Protein AF-A0A2V8LMF4-F1 (afdb_monomer_lite)

Radius of gyration: 23.15 Å; chains: 1; bounding box: 68×52×98 Å

pLDDT: mean 83.69, std 19.57, range [28.98, 98.62]

Sequence (338 aa):
MSGLPIQSLTKTALGVTVVRQNLTLFREQIFQDSPFDDSSAFQDDVHDQILLSPLEREVVDSPEFQRLFRLGQLGFVDLVYHTANHTRGAHCIGTCGVSKRLIDGLNRNNAKFASLRRERRGDKTEILEISKVERVLISLGALLHDLSHGPFSHDIEKKTHRYVSASKWIKVESHYGPFEKHDNYHTNPALYVFLMDTRVSVLARILRCYSRDFYQLLADEAHRYSHLSPFFALTQKWKTADQEILPSLLFHLLVFEKTEEAARHEILVRTSFESESVVAWGLGPQDLRSELHQAWYQPFRHDIIGNTLSADLVDYLLRDLQRLGKSRNPDWKIRLLT

Foldseek 3Di:
DDDDDDDDDPPDPPPVVVVVVCVVVVCVPPDPDQQLDFDDWDAAPQLGTATDGNLVVLLCVWPLLVVQQVAQPQACVCVVQVLSRGTSSSLLSQLLRLLLVLLVVQQVVLVVVVVVCCVPPVDPDDRDHQASLLNSLLSVLSNCLCSLAFHSAPVLQQDWDWDDDPPDTDTHRDPRAQDNHSLPQLRRQRLQCQLPPPVPHPNVVSQQVCLLSSLVSLVVCLVVDVLSVQLNVLCVVFPCNSRPVRSLSNSVLSNCQDPVSLVDLWDWGDNDSVDSDTDTDHRGDPVCSVSNSVSPDDNVSSCSDPNVVHSSVVSCVRVSCVSSVHPDDDPPPPPPPD

Secondary structure (DSSP, 8-state):
-----------SSHHHHHHHHHHHHHHHHH-SS-TTS--EEEEETTTEEEEE-HHHHHHHHSHHHHGGGGSBTTGGGGGTSTT---BHHHHHHHHHHHHHHHHHHHHHHHHHHHHHHHHHH---PPP----HHHHHHHHHHHHHTTTT--TTHHHHTT--EEEEETTEEEEE--TT-S-S-TT-TTT--HHHHHHH-TTT-HHHHHHHHHHHHHHHHHHHHHTT-TTTHHHHHHHTT-TTHHHHHHHHHHHHHHH--SHHHHTSS-EEEE--SS---EEEE-SSSTTTHHHHHHHH--HHHHHTTTSTT-HHHHHHHHHHHHHTT-------------

Structure (mmCIF, N/CA/C/O backbone):
data_AF-A0A2V8LMF4-F1
#
_entry.id   AF-A0A2V8LMF4-F1
#
loop_
_atom_site.group_PDB
_atom_site.id
_atom_site.type_symbol
_atom_site.label_atom_id
_atom_site.label_alt_id
_atom_site.label_comp_id
_atom_site.label_asym_id
_atom_site.label_entity_id
_atom_site.label_seq_id
_atom_site.pdbx_PDB_ins_code
_atom_site.Cartn_x
_atom_site.Cartn_y
_atom_site.Cartn_z
_atom_site.occupancy
_atom_site.B_iso_or_equiv
_atom_site.auth_seq_id
_atom_site.auth_comp_id
_atom_site.auth_asym_id
_atom_site.auth_atom_id
_atom_site.pdbx_PDB_model_num
ATOM 1 N N . MET A 1 1 ? -19.187 -0.615 -62.214 1.00 39.41 1 MET A N 1
ATOM 2 C CA . MET A 1 1 ? -18.176 -0.322 -61.178 1.00 39.41 1 MET A CA 1
ATOM 3 C C . MET A 1 1 ? -18.101 1.183 -61.017 1.00 39.41 1 MET A C 1
ATOM 5 O O . MET A 1 1 ? -17.453 1.849 -61.808 1.00 39.41 1 MET A O 1
ATOM 9 N N . SER A 1 2 ? -18.854 1.718 -60.065 1.00 28.98 2 SER A N 1
ATOM 10 C CA . SER A 1 2 ? -18.935 3.148 -59.764 1.00 28.98 2 SER A CA 1
ATOM 11 C C . SER A 1 2 ? -18.806 3.289 -58.253 1.00 28.98 2 SER A C 1
ATOM 13 O O . SER A 1 2 ? -19.591 2.696 -57.513 1.00 28.98 2 SER A O 1
ATOM 15 N N . GLY A 1 3 ? -17.748 3.975 -57.821 1.00 32.97 3 GLY A N 1
ATOM 16 C CA . GLY A 1 3 ? -17.369 4.119 -56.420 1.00 32.97 3 GLY A CA 1
ATOM 17 C C . GLY A 1 3 ? -18.354 4.961 -55.612 1.00 32.97 3 GLY A C 1
ATOM 18 O O . GLY A 1 3 ? -18.967 5.892 -56.130 1.00 32.97 3 GLY A O 1
ATOM 19 N N . LEU A 1 4 ? -18.458 4.631 -54.325 1.00 29.89 4 LEU A N 1
ATOM 20 C CA . LEU A 1 4 ? -19.081 5.463 -53.299 1.00 29.89 4 LEU A CA 1
ATOM 21 C C . LEU A 1 4 ? -17.982 6.048 -52.391 1.00 29.89 4 LEU A C 1
ATOM 23 O O . LEU A 1 4 ? -17.001 5.353 -52.113 1.00 29.89 4 LEU A O 1
ATOM 27 N N . PRO A 1 5 ? -18.113 7.309 -51.941 1.00 32.94 5 PRO A N 1
ATOM 28 C CA . PRO A 1 5 ? -17.075 8.013 -51.196 1.00 32.94 5 PRO A CA 1
ATOM 29 C C . PRO A 1 5 ? -17.101 7.667 -49.700 1.00 32.94 5 PRO A C 1
ATOM 31 O O . PRO A 1 5 ? -18.160 7.542 -49.087 1.00 32.94 5 PRO A O 1
ATOM 34 N N . ILE A 1 6 ? -15.913 7.568 -49.100 1.00 32.00 6 ILE A N 1
ATOM 35 C CA . ILE A 1 6 ? -15.718 7.421 -47.653 1.00 32.00 6 ILE A CA 1
ATOM 36 C C . ILE A 1 6 ? -15.993 8.781 -46.999 1.00 32.00 6 ILE A C 1
ATOM 38 O O . ILE A 1 6 ? -15.184 9.701 -47.109 1.00 32.00 6 ILE A O 1
ATOM 42 N N . GLN A 1 7 ? -17.133 8.918 -46.320 1.00 31.75 7 GLN A N 1
ATOM 43 C CA . GLN A 1 7 ? -17.377 10.034 -45.407 1.00 31.75 7 GLN A CA 1
ATOM 44 C C . GLN A 1 7 ? -16.720 9.753 -44.050 1.00 31.75 7 GLN A C 1
ATOM 46 O O . GLN A 1 7 ? -16.883 8.688 -43.455 1.00 31.75 7 GLN A O 1
ATOM 51 N N . SER A 1 8 ? -15.953 10.734 -43.577 1.00 36.22 8 SER A N 1
ATOM 52 C CA . SER A 1 8 ? -15.252 10.743 -42.298 1.00 36.22 8 SER A CA 1
ATOM 53 C C . SER A 1 8 ? -16.226 10.671 -41.118 1.00 36.22 8 SER A C 1
ATOM 55 O O . SER A 1 8 ? -17.003 11.599 -40.895 1.00 36.22 8 SER A O 1
ATOM 57 N N . LEU A 1 9 ? -16.136 9.612 -40.312 1.00 31.23 9 LEU A N 1
ATOM 58 C CA . LEU A 1 9 ? -16.765 9.552 -38.994 1.00 31.23 9 LEU A CA 1
ATOM 59 C C . LEU A 1 9 ? -15.717 9.874 -37.926 1.00 31.23 9 LEU A C 1
ATOM 61 O O . LEU A 1 9 ? -14.848 9.064 -37.606 1.00 31.23 9 LEU A O 1
ATOM 65 N N . THR A 1 10 ? -15.820 11.075 -37.367 1.00 31.84 10 THR A N 1
ATOM 66 C CA . THR A 1 10 ? -15.108 11.538 -36.173 1.00 31.84 10 THR A CA 1
ATOM 67 C C . THR A 1 10 ? -15.482 10.679 -34.959 1.00 31.84 10 THR A C 1
ATOM 69 O O . THR A 1 10 ? -16.442 10.957 -34.239 1.00 31.84 10 THR A O 1
ATOM 72 N N . LYS A 1 11 ? -14.717 9.608 -34.721 1.00 35.00 11 LYS A N 1
ATOM 73 C CA . LYS A 1 11 ? -14.745 8.801 -33.492 1.00 35.00 11 LYS A CA 1
ATOM 74 C C . LYS A 1 11 ? -13.898 9.473 -32.410 1.00 35.00 11 LYS A C 1
ATOM 76 O O . LYS A 1 11 ? -12.716 9.167 -32.283 1.00 35.00 11 LYS A O 1
ATOM 81 N N . THR A 1 12 ? -14.475 10.361 -31.603 1.00 36.66 12 THR A N 1
ATOM 82 C CA . THR A 1 12 ? -13.814 10.727 -30.326 1.00 36.66 12 THR A CA 1
ATOM 83 C C . THR A 1 12 ? -14.758 11.116 -29.186 1.00 36.66 12 THR A C 1
ATOM 85 O O . THR A 1 12 ? -14.354 11.031 -28.035 1.00 36.66 12 THR A O 1
ATOM 88 N N . ALA A 1 13 ? -16.033 11.435 -29.436 1.00 35.97 13 ALA A N 1
ATOM 89 C CA . ALA A 1 13 ? -16.942 11.870 -28.361 1.00 35.97 13 ALA A CA 1
ATOM 90 C C . ALA A 1 13 ? -17.900 10.779 -27.831 1.00 35.97 13 ALA A C 1
ATOM 92 O O . ALA A 1 13 ? -18.322 10.835 -26.681 1.00 35.97 13 ALA A O 1
ATOM 93 N N . LEU A 1 14 ? -18.229 9.760 -28.635 1.00 30.27 14 LEU A N 1
ATOM 94 C CA . LEU A 1 14 ? -19.233 8.743 -28.270 1.00 30.27 14 LEU A CA 1
ATOM 95 C C . LEU A 1 14 ? -18.680 7.582 -27.423 1.00 30.27 14 LEU A C 1
ATOM 97 O O . LEU A 1 14 ? -19.434 6.959 -26.684 1.00 30.27 14 LEU A O 1
ATOM 101 N N . GLY A 1 15 ? -17.373 7.307 -27.478 1.00 30.67 15 GLY A N 1
ATOM 102 C CA . GLY A 1 15 ? -16.765 6.193 -26.733 1.00 30.67 15 GLY A CA 1
ATOM 103 C C . GLY A 1 15 ? -16.589 6.459 -25.234 1.00 30.67 15 GLY A C 1
ATOM 104 O O . GLY A 1 15 ? -16.694 5.539 -24.433 1.00 30.67 15 GLY A O 1
ATOM 105 N N . VAL A 1 16 ? -16.371 7.714 -24.835 1.00 39.59 16 VAL A N 1
ATOM 106 C CA . VAL A 1 16 ? -16.092 8.070 -23.429 1.00 39.59 16 VAL A CA 1
ATOM 107 C C . VAL A 1 16 ? -17.382 8.159 -22.603 1.00 39.59 16 VAL A C 1
ATOM 109 O O . VAL A 1 16 ? -17.401 7.791 -21.429 1.00 39.59 16 VAL A O 1
ATOM 112 N N . THR A 1 17 ? -18.486 8.582 -23.221 1.00 32.66 17 THR A N 1
ATOM 113 C CA . THR A 1 17 ? -19.785 8.734 -22.546 1.00 32.66 17 THR A CA 1
ATOM 114 C C . THR A 1 17 ? -20.463 7.385 -22.288 1.00 32.66 17 THR A C 1
ATOM 116 O O . THR A 1 17 ? -21.014 7.181 -21.208 1.00 32.66 17 THR A O 1
ATOM 119 N N . VAL A 1 18 ? -20.353 6.434 -23.227 1.00 35.59 18 VAL A N 1
ATOM 120 C CA . VAL A 1 18 ? -20.934 5.085 -23.088 1.00 35.59 18 VAL A CA 1
ATOM 121 C C . VAL A 1 18 ? -20.200 4.261 -22.024 1.00 35.59 18 VAL A C 1
ATOM 123 O O . VAL A 1 18 ? -20.842 3.551 -21.257 1.00 35.59 18 VAL A O 1
ATOM 126 N N . VAL A 1 19 ? -18.875 4.408 -21.896 1.00 44.19 19 VAL A N 1
ATOM 127 C CA . VAL A 1 19 ? -18.105 3.743 -20.826 1.00 44.19 19 VAL A CA 1
ATOM 128 C C . VAL A 1 19 ? -18.485 4.292 -19.446 1.00 44.19 19 VAL A C 1
ATOM 130 O O . VAL A 1 19 ? -18.652 3.513 -18.513 1.00 44.19 19 VAL A O 1
ATOM 133 N N . ARG A 1 20 ? -18.700 5.610 -19.310 1.00 40.75 20 ARG A N 1
ATOM 134 C CA . ARG A 1 20 ? -19.147 6.214 -18.041 1.00 40.75 20 ARG A CA 1
ATOM 135 C C . ARG A 1 20 ? -20.539 5.749 -17.616 1.00 40.75 20 ARG A C 1
ATOM 137 O O . ARG A 1 20 ? -20.696 5.360 -16.467 1.00 40.75 20 ARG A O 1
ATOM 144 N N . GLN A 1 21 ? -21.525 5.773 -18.517 1.00 36.50 21 GLN A N 1
ATOM 145 C CA . GLN A 1 21 ? -22.889 5.334 -18.185 1.00 36.50 21 GLN A CA 1
ATOM 146 C C . GLN A 1 21 ? -22.950 3.837 -17.871 1.00 36.50 21 GLN A C 1
ATOM 148 O O . GLN A 1 21 ? -23.635 3.445 -16.929 1.00 36.50 21 GLN A O 1
ATOM 153 N N . ASN A 1 22 ? -22.184 3.016 -18.595 1.00 38.72 22 ASN A N 1
ATOM 154 C CA . ASN A 1 22 ? -22.122 1.587 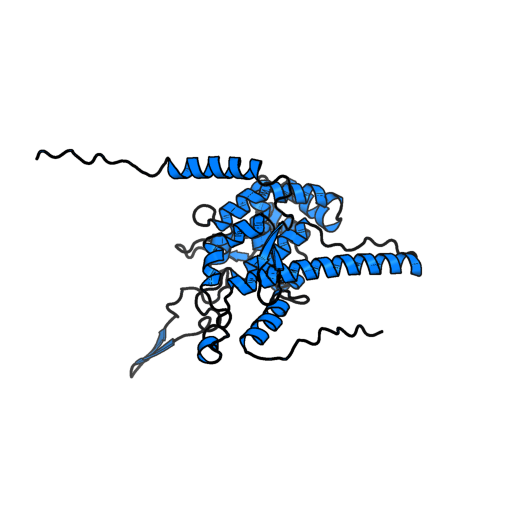-18.314 1.00 38.72 22 ASN A CA 1
ATOM 155 C C . ASN A 1 22 ? -21.415 1.290 -16.989 1.00 38.72 22 ASN A C 1
ATOM 157 O O . ASN A 1 22 ? -21.922 0.459 -16.260 1.00 38.72 22 ASN A O 1
ATOM 161 N N . LEU A 1 23 ? -20.329 1.978 -16.615 1.00 45.94 23 LEU A N 1
ATOM 162 C CA . LEU A 1 23 ? -19.666 1.761 -15.316 1.00 45.94 23 LEU A CA 1
ATOM 163 C C . LEU A 1 23 ? -20.564 2.112 -14.121 1.00 45.94 23 LEU A C 1
ATOM 165 O O . LEU A 1 23 ? -20.555 1.399 -13.122 1.00 45.94 23 LEU A O 1
ATOM 169 N N . THR A 1 24 ? -21.360 3.181 -14.215 1.00 44.53 24 THR A N 1
ATOM 170 C CA . THR A 1 24 ? -22.298 3.551 -13.143 1.00 44.53 24 THR A CA 1
ATOM 171 C C . THR A 1 24 ? -23.438 2.535 -13.013 1.00 44.53 24 THR A C 1
ATOM 173 O O . THR A 1 24 ? -23.738 2.107 -11.904 1.00 44.53 24 THR A O 1
ATOM 176 N N . LEU A 1 25 ? -24.014 2.081 -14.133 1.00 40.31 25 LEU A N 1
ATOM 177 C CA . LEU A 1 25 ? -25.090 1.079 -14.140 1.00 40.31 25 LEU A CA 1
ATOM 178 C C . LEU A 1 25 ? -24.601 -0.337 -13.775 1.00 40.31 25 LEU A C 1
ATOM 180 O O . LEU A 1 25 ? -25.324 -1.080 -13.120 1.00 40.31 25 LEU A O 1
ATOM 184 N N . PHE A 1 26 ? -23.364 -0.704 -14.133 1.00 46.91 26 PHE A N 1
ATOM 185 C CA . PHE A 1 26 ? -22.754 -1.982 -13.737 1.00 46.91 26 PHE A CA 1
ATOM 186 C C . PHE A 1 26 ? -22.485 -2.035 -12.224 1.00 46.91 26 PHE A C 1
ATOM 188 O O . PHE A 1 26 ? -22.611 -3.091 -11.608 1.00 46.91 26 PHE A O 1
ATOM 195 N N . ARG A 1 27 ? -22.159 -0.888 -11.609 1.00 48.22 27 ARG A N 1
ATOM 196 C CA . ARG A 1 27 ? -21.892 -0.767 -10.167 1.00 48.22 27 ARG A CA 1
ATOM 197 C C . ARG A 1 27 ? -23.154 -0.935 -9.319 1.00 48.22 27 ARG A C 1
ATOM 199 O O . ARG A 1 27 ? -23.091 -1.599 -8.291 1.00 48.22 27 ARG A O 1
ATOM 206 N N . GLU A 1 28 ? -24.294 -0.404 -9.766 1.00 46.97 28 GLU A N 1
ATOM 207 C CA . GLU A 1 28 ? -25.578 -0.540 -9.054 1.00 46.97 28 GLU A CA 1
ATOM 208 C C . GLU A 1 28 ? -26.145 -1.972 -9.081 1.00 46.97 28 GLU A C 1
ATOM 210 O O . GLU A 1 28 ? -26.923 -2.335 -8.201 1.00 46.97 28 GLU A O 1
ATOM 215 N N . GLN A 1 29 ? -25.753 -2.804 -10.055 1.00 41.81 29 GLN A N 1
ATOM 216 C CA . GLN A 1 29 ? -26.270 -4.173 -10.201 1.00 41.81 29 GLN A CA 1
ATOM 217 C C . GLN A 1 29 ? -25.387 -5.279 -9.600 1.00 41.81 29 GLN A C 1
ATOM 219 O O . GLN A 1 29 ? -25.888 -6.389 -9.432 1.00 41.81 29 GLN A O 1
ATOM 224 N N . ILE A 1 30 ? -24.115 -5.015 -9.267 1.00 50.22 30 ILE A N 1
ATOM 225 C CA . ILE A 1 30 ? -23.172 -6.063 -8.815 1.00 50.22 30 ILE A CA 1
ATOM 226 C C . ILE A 1 30 ? -22.772 -5.941 -7.337 1.00 50.22 30 ILE A C 1
ATOM 228 O O . ILE A 1 30 ? -22.494 -6.962 -6.713 1.00 50.22 30 ILE A O 1
ATOM 232 N N . PHE A 1 31 ? -22.799 -4.749 -6.734 1.00 49.59 31 PHE A N 1
ATOM 233 C CA . PHE A 1 31 ? -22.330 -4.559 -5.356 1.00 49.59 31 PHE A CA 1
ATOM 234 C C . PHE A 1 31 ? -23.473 -4.163 -4.418 1.00 49.59 31 PHE A C 1
ATOM 236 O O . PHE A 1 31 ? -23.764 -2.986 -4.233 1.00 49.59 31 PHE A O 1
ATOM 243 N N . GLN A 1 32 ? -24.121 -5.163 -3.811 1.00 50.16 32 GLN A N 1
ATOM 244 C CA . GLN A 1 32 ? -24.924 -4.945 -2.597 1.00 50.16 32 GLN A CA 1
ATOM 245 C C . GLN A 1 32 ? -24.039 -4.800 -1.339 1.00 50.16 32 GLN A C 1
ATOM 247 O O . GLN A 1 32 ? -24.519 -4.316 -0.316 1.00 50.16 32 GLN A O 1
ATOM 252 N N . ASP A 1 33 ? -22.750 -5.147 -1.440 1.00 67.06 33 ASP A N 1
ATOM 253 C CA . ASP A 1 33 ? -21.756 -5.120 -0.362 1.00 67.06 33 ASP A CA 1
ATOM 254 C C . ASP A 1 33 ? -20.770 -3.941 -0.499 1.00 67.06 33 ASP A C 1
ATOM 256 O O . ASP A 1 33 ? -20.609 -3.359 -1.575 1.00 67.06 33 ASP A O 1
ATOM 260 N N . SER A 1 34 ? -20.101 -3.569 0.601 1.00 86.69 34 SER A N 1
ATOM 261 C CA . SER A 1 34 ? -19.121 -2.471 0.622 1.00 86.69 34 SER A CA 1
ATOM 262 C C . SER A 1 34 ? -18.018 -2.693 -0.426 1.00 86.69 34 SER A C 1
ATOM 264 O O . SER A 1 34 ? -17.466 -3.792 -0.496 1.00 86.69 34 SER A O 1
ATOM 266 N N . PRO A 1 35 ? -17.575 -1.657 -1.167 1.00 92.81 35 PRO A N 1
ATOM 267 C CA . PRO A 1 35 ? -16.486 -1.783 -2.148 1.00 92.81 35 PRO A CA 1
ATOM 268 C C . PRO A 1 35 ? -15.114 -2.118 -1.539 1.00 92.81 35 PRO A C 1
ATOM 270 O O . PRO A 1 35 ? -14.132 -2.300 -2.260 1.00 92.81 35 PRO A O 1
ATOM 273 N N . PHE A 1 36 ? -15.054 -2.165 -0.211 1.00 96.00 36 PHE A N 1
ATOM 274 C CA . PHE A 1 36 ? -13.876 -2.427 0.602 1.00 96.00 36 PHE A CA 1
ATOM 275 C C . PHE A 1 36 ? -13.899 -3.812 1.255 1.00 96.00 36 PHE A C 1
ATOM 277 O O . PHE A 1 36 ? -12.938 -4.168 1.932 1.00 96.00 36 PHE A O 1
ATOM 284 N N . ASP A 1 37 ? -14.989 -4.570 1.095 1.00 94.50 37 ASP A N 1
ATOM 285 C CA . ASP A 1 37 ? -15.107 -5.909 1.663 1.00 94.50 37 ASP A CA 1
ATOM 286 C C . ASP A 1 37 ? -14.541 -6.963 0.710 1.00 94.50 37 ASP A C 1
ATOM 288 O O . ASP A 1 37 ? -14.837 -7.006 -0.488 1.00 94.50 37 ASP A O 1
ATOM 292 N N . ASP A 1 38 ? -13.695 -7.815 1.280 1.00 93.94 38 ASP A N 1
ATOM 293 C CA . ASP A 1 38 ? -13.006 -8.903 0.601 1.00 93.94 38 ASP A CA 1
ATOM 294 C C . ASP A 1 38 ? -14.025 -9.896 0.014 1.00 93.94 38 ASP A C 1
ATOM 296 O O . ASP A 1 38 ? -14.748 -10.564 0.752 1.00 93.94 38 ASP A O 1
ATOM 300 N N . SER A 1 39 ? -14.091 -9.999 -1.317 1.00 91.19 39 SER A N 1
ATOM 301 C CA . SER A 1 39 ? -15.134 -10.780 -2.013 1.00 91.19 39 SER A CA 1
ATOM 302 C C . SER A 1 39 ? -14.633 -11.553 -3.234 1.00 91.19 39 SER A C 1
ATOM 304 O O . SER A 1 39 ? -15.167 -12.612 -3.561 1.00 91.19 39 SER A O 1
ATOM 306 N N . SER A 1 40 ? -13.588 -11.068 -3.907 1.00 89.81 40 SER A N 1
ATOM 307 C CA . SER A 1 40 ? -13.032 -11.694 -5.107 1.00 89.81 40 SER A CA 1
ATOM 308 C C . SER A 1 40 ? -11.855 -12.596 -4.761 1.00 89.81 40 SER A C 1
ATOM 310 O O . SER A 1 40 ? -10.817 -12.128 -4.303 1.00 89.81 40 SER A O 1
ATOM 312 N N . ALA A 1 41 ? -11.990 -13.894 -5.018 1.00 92.81 41 ALA A N 1
ATOM 313 C CA . ALA A 1 41 ? -10.912 -14.850 -4.813 1.00 92.81 41 ALA A CA 1
ATOM 314 C C . ALA A 1 41 ? -9.851 -14.784 -5.919 1.00 92.81 41 ALA A C 1
ATOM 316 O O . ALA A 1 41 ? -10.152 -14.992 -7.094 1.00 92.81 41 ALA A O 1
ATOM 317 N N . PHE A 1 42 ? -8.599 -14.591 -5.520 1.00 92.69 42 PHE A N 1
ATOM 318 C CA . PHE A 1 42 ? -7.418 -14.677 -6.365 1.00 92.69 42 PHE A CA 1
ATOM 319 C C . PHE A 1 42 ? -6.575 -15.881 -5.938 1.00 92.69 42 PHE A C 1
ATOM 321 O O . PHE A 1 42 ? -6.308 -16.062 -4.751 1.00 92.69 42 PHE A O 1
ATOM 328 N N . GLN A 1 43 ? -6.187 -16.727 -6.891 1.00 94.69 43 GLN A N 1
ATOM 329 C CA . GLN A 1 43 ? -5.336 -17.886 -6.616 1.00 94.69 43 GLN A CA 1
ATOM 330 C C . GLN A 1 43 ? -3.868 -17.459 -6.624 1.00 94.69 43 GLN A C 1
ATOM 332 O O . GLN A 1 43 ? -3.417 -16.804 -7.564 1.00 94.69 43 GLN A O 1
ATOM 337 N N . ASP A 1 44 ? -3.133 -17.853 -5.596 1.00 94.62 44 ASP A N 1
ATOM 338 C CA . ASP A 1 44 ? -1.721 -17.569 -5.392 1.00 94.62 44 ASP A CA 1
ATOM 339 C C . ASP A 1 44 ? -0.998 -18.862 -4.988 1.00 94.62 44 ASP A C 1
ATOM 341 O O . ASP A 1 44 ? -1.483 -19.649 -4.182 1.00 94.62 44 ASP A O 1
ATOM 345 N N . ASP A 1 45 ? 0.167 -19.110 -5.576 1.00 90.25 45 ASP A N 1
ATOM 346 C CA . ASP A 1 45 ? 0.915 -20.356 -5.389 1.00 90.25 45 ASP A CA 1
ATOM 347 C C . ASP A 1 45 ? 1.665 -20.451 -4.053 1.00 90.25 45 ASP A C 1
ATOM 349 O O . ASP A 1 45 ? 2.197 -21.515 -3.734 1.00 90.25 45 ASP A O 1
ATOM 353 N N . VAL A 1 46 ? 1.744 -19.347 -3.311 1.00 92.94 46 VAL A N 1
ATOM 354 C CA . VAL A 1 46 ? 2.432 -19.224 -2.020 1.00 92.94 46 VAL A CA 1
ATOM 355 C C . VAL A 1 46 ? 1.419 -19.131 -0.880 1.00 92.94 46 VAL A C 1
ATOM 357 O O . VAL A 1 46 ? 1.622 -19.698 0.192 1.00 92.94 46 VAL A O 1
ATOM 360 N N . HIS A 1 47 ? 0.324 -18.407 -1.112 1.00 93.00 47 HIS A N 1
ATOM 361 C CA . HIS A 1 47 ? -0.664 -18.033 -0.097 1.00 93.00 47 HIS A CA 1
ATOM 362 C C . HIS A 1 47 ? -2.050 -18.643 -0.321 1.00 93.00 47 HIS A C 1
ATOM 364 O O . HIS A 1 47 ? -3.011 -18.192 0.307 1.00 93.00 47 HIS A O 1
ATOM 370 N N . ASP A 1 48 ? -2.148 -19.636 -1.205 1.00 91.31 48 ASP A N 1
ATOM 371 C CA . ASP A 1 48 ? -3.369 -20.315 -1.642 1.00 91.31 48 ASP A CA 1
ATOM 372 C C . ASP A 1 48 ? -4.407 -19.358 -2.245 1.00 91.31 48 ASP A C 1
ATOM 374 O O . ASP A 1 48 ? -4.382 -19.037 -3.430 1.00 91.31 48 ASP A O 1
ATOM 378 N N . GLN A 1 49 ? -5.355 -18.897 -1.434 1.00 94.19 49 GLN A N 1
ATOM 379 C CA . GLN A 1 49 ? -6.421 -18.007 -1.862 1.00 94.19 49 GLN A CA 1
ATOM 380 C C . GLN A 1 49 ? -6.266 -16.661 -1.161 1.00 94.19 49 GLN A C 1
ATOM 382 O O . GLN A 1 49 ? -6.333 -16.560 0.065 1.00 94.19 49 GLN A O 1
ATOM 387 N N . ILE A 1 50 ? -6.103 -15.609 -1.957 1.00 96.00 50 ILE A N 1
ATOM 388 C CA . ILE A 1 50 ? -6.081 -14.222 -1.503 1.00 96.00 50 ILE A CA 1
ATOM 389 C C . ILE A 1 50 ? -7.413 -13.591 -1.885 1.00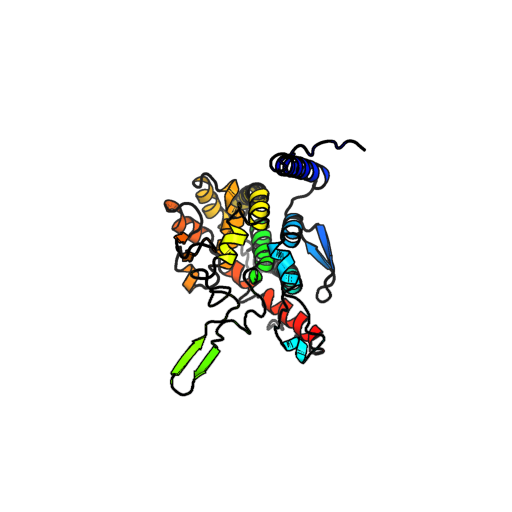 96.00 50 ILE A C 1
ATOM 391 O O . ILE A 1 50 ? -7.806 -13.611 -3.048 1.00 96.00 50 ILE A O 1
ATOM 395 N N . LEU A 1 51 ? -8.125 -13.035 -0.908 1.00 96.19 51 LEU A N 1
ATOM 396 C CA . LEU A 1 51 ? -9.356 -12.302 -1.175 1.00 96.19 51 LEU A CA 1
ATOM 397 C C . LEU A 1 51 ? -9.031 -10.829 -1.432 1.00 96.19 51 LEU A C 1
ATOM 399 O O . LEU A 1 51 ? -8.330 -10.187 -0.647 1.00 96.19 51 LEU A O 1
ATOM 403 N N . LEU A 1 52 ? -9.545 -10.313 -2.542 1.00 96.94 52 LEU A N 1
ATOM 404 C CA . LEU A 1 52 ? -9.478 -8.911 -2.925 1.00 96.94 52 LEU A CA 1
ATOM 405 C C . LEU A 1 52 ? -10.869 -8.285 -2.804 1.00 96.94 52 LEU A C 1
ATOM 407 O O . LEU A 1 52 ? -11.883 -8.894 -3.159 1.00 96.94 52 LEU A O 1
ATOM 411 N N . SER A 1 53 ? -10.911 -7.056 -2.314 1.00 97.31 53 SER A N 1
ATOM 412 C CA . SER A 1 53 ? -12.081 -6.190 -2.375 1.00 97.31 53 SER A CA 1
ATOM 413 C C . SER A 1 53 ? -12.353 -5.735 -3.817 1.00 97.31 53 SER A C 1
ATOM 415 O O . SER A 1 53 ? -11.454 -5.790 -4.666 1.00 97.31 53 SER A O 1
ATOM 417 N N . PRO A 1 54 ? -13.570 -5.254 -4.120 1.00 97.06 54 PRO A N 1
ATOM 418 C CA . PRO A 1 54 ? -13.896 -4.672 -5.422 1.00 97.06 54 PRO A CA 1
ATOM 419 C C . PRO A 1 54 ? -12.915 -3.581 -5.871 1.00 97.06 54 PRO A C 1
ATOM 421 O O . PRO A 1 54 ? -12.444 -3.611 -7.009 1.00 97.06 54 PRO A O 1
ATOM 424 N N . LEU A 1 55 ? -12.537 -2.671 -4.964 1.00 97.69 55 LEU A N 1
ATOM 425 C CA . LEU A 1 55 ? -11.546 -1.634 -5.254 1.00 97.69 55 LEU A CA 1
ATOM 426 C C . LEU A 1 55 ? -10.176 -2.234 -5.601 1.00 97.69 55 LEU A C 1
ATOM 428 O O . LEU A 1 55 ? -9.592 -1.877 -6.621 1.00 97.69 55 LEU A O 1
ATOM 432 N N . GLU A 1 56 ? -9.653 -3.155 -4.789 1.00 98.50 56 GLU A N 1
ATOM 433 C CA . GLU A 1 56 ? -8.353 -3.781 -5.069 1.00 98.50 56 GLU A CA 1
ATOM 434 C C . GLU A 1 56 ? -8.374 -4.568 -6.381 1.00 98.50 56 GLU A C 1
ATOM 436 O O . GLU A 1 56 ? -7.392 -4.557 -7.121 1.00 98.50 56 GLU A O 1
ATOM 441 N N . ARG A 1 57 ? -9.498 -5.214 -6.712 1.00 97.56 57 ARG A N 1
ATOM 442 C CA . ARG A 1 57 ? -9.658 -5.920 -7.985 1.00 97.56 57 ARG A CA 1
ATOM 443 C C . ARG A 1 57 ? -9.567 -4.961 -9.171 1.00 97.56 57 ARG A C 1
ATOM 445 O O . ARG A 1 57 ? -8.820 -5.248 -10.105 1.00 97.56 57 ARG A O 1
ATOM 452 N N . GLU A 1 58 ? -10.262 -3.825 -9.120 1.00 98.00 58 GLU A N 1
ATOM 453 C CA . GLU A 1 58 ? -10.163 -2.793 -10.160 1.00 98.00 58 GLU A CA 1
ATOM 454 C C . GLU A 1 58 ? -8.752 -2.201 -10.254 1.00 98.00 58 GLU A C 1
ATOM 456 O O . GLU A 1 58 ? -8.243 -1.986 -11.354 1.00 98.00 58 GLU A O 1
ATOM 461 N N . VAL A 1 59 ? -8.088 -1.989 -9.114 1.00 98.38 59 VAL A N 1
ATOM 462 C CA . VAL A 1 59 ? -6.684 -1.561 -9.069 1.00 98.38 59 VAL A CA 1
ATOM 463 C C . VAL A 1 59 ? -5.788 -2.573 -9.786 1.00 98.38 59 VAL A C 1
ATOM 465 O O . VAL A 1 59 ? -4.995 -2.170 -10.638 1.00 98.38 59 VAL A O 1
ATOM 468 N N . VAL A 1 60 ? -5.942 -3.873 -9.511 1.00 98.31 60 VAL A N 1
ATOM 469 C CA . VAL A 1 60 ? -5.188 -4.940 -10.191 1.00 98.31 60 VAL A CA 1
ATOM 470 C C . VAL A 1 60 ? -5.459 -4.951 -11.696 1.00 98.31 60 VAL A C 1
ATOM 472 O O . VAL A 1 60 ? -4.541 -5.200 -12.474 1.00 98.31 60 VAL A O 1
ATOM 475 N N . ASP A 1 61 ? -6.687 -4.668 -12.126 1.00 97.69 61 ASP A N 1
ATOM 476 C CA . ASP A 1 61 ? -7.074 -4.648 -13.544 1.00 97.69 61 ASP A CA 1
ATOM 477 C C . ASP A 1 61 ? -6.652 -3.365 -14.288 1.00 97.69 61 ASP A C 1
ATOM 479 O O . ASP A 1 61 ? -6.791 -3.279 -15.512 1.00 97.69 61 ASP A O 1
ATOM 483 N N . SER A 1 62 ? -6.081 -2.379 -13.590 1.00 98.25 62 SER A N 1
ATOM 484 C CA . SER A 1 62 ? -5.534 -1.173 -14.217 1.00 98.25 62 SER A CA 1
ATOM 485 C C . SER A 1 62 ? -4.291 -1.483 -15.075 1.00 98.25 62 SER A C 1
ATOM 487 O O . SER A 1 62 ? -3.478 -2.337 -14.711 1.00 98.25 62 SER A O 1
ATOM 489 N N . PRO A 1 63 ? -4.076 -0.789 -16.211 1.00 97.75 63 PRO A N 1
ATOM 490 C CA . PRO A 1 63 ? -2.875 -0.969 -17.027 1.00 97.75 63 PRO A CA 1
ATOM 491 C C . PRO A 1 63 ? -1.582 -0.665 -16.257 1.00 97.75 63 PRO A C 1
ATOM 493 O O . PRO A 1 63 ? -0.560 -1.309 -16.505 1.00 97.75 63 PRO A O 1
ATOM 496 N N . GLU A 1 64 ? -1.616 0.283 -15.315 1.00 97.06 64 GLU A N 1
ATOM 497 C CA . GLU A 1 64 ? -0.474 0.622 -14.469 1.00 97.06 64 GLU A CA 1
ATOM 498 C C . GLU A 1 64 ? -0.044 -0.576 -13.613 1.00 97.06 64 GLU A C 1
ATOM 500 O O . GLU A 1 64 ? 1.149 -0.882 -13.576 1.00 97.06 64 GLU A O 1
ATOM 505 N N . PHE A 1 65 ? -0.998 -1.288 -13.000 1.00 98.31 65 PHE A N 1
ATOM 506 C CA . PHE A 1 65 ? -0.724 -2.488 -12.208 1.00 98.31 65 PHE A CA 1
ATOM 507 C C . PHE A 1 65 ? -0.421 -3.710 -13.080 1.00 98.31 65 PHE A C 1
ATOM 509 O O . PHE A 1 65 ? 0.553 -4.418 -12.835 1.00 98.31 65 PHE A O 1
ATOM 516 N N . GLN A 1 66 ? -1.192 -3.941 -14.149 1.00 97.94 66 GLN A N 1
ATOM 517 C CA . GLN A 1 66 ? -0.995 -5.076 -15.062 1.00 97.94 66 GLN A CA 1
ATOM 518 C C . GLN A 1 66 ? 0.413 -5.109 -15.674 1.00 97.94 66 GLN A C 1
ATOM 520 O O . GLN A 1 66 ? 0.940 -6.178 -15.993 1.00 97.94 66 GLN A O 1
ATOM 525 N N . ARG A 1 67 ? 1.065 -3.945 -15.801 1.00 96.56 67 ARG A N 1
ATOM 526 C CA . ARG A 1 67 ? 2.479 -3.838 -16.182 1.00 96.56 67 ARG A CA 1
ATOM 527 C C . ARG A 1 67 ? 3.396 -4.659 -15.271 1.00 96.56 67 ARG A C 1
ATOM 529 O O . ARG A 1 67 ? 4.351 -5.249 -15.772 1.00 96.56 67 ARG A O 1
ATOM 536 N N . LEU A 1 68 ? 3.115 -4.726 -13.969 1.00 96.94 68 LEU A N 1
ATOM 537 C CA . LEU A 1 68 ? 3.949 -5.413 -12.979 1.00 96.94 68 LEU A CA 1
ATOM 538 C C . LEU A 1 68 ? 4.014 -6.930 -13.210 1.00 96.94 68 LEU A C 1
ATOM 540 O O . LEU A 1 68 ? 5.017 -7.547 -12.863 1.00 96.94 68 LEU A O 1
ATOM 544 N N . PHE A 1 69 ? 3.027 -7.535 -13.884 1.00 96.75 69 PHE A N 1
ATOM 545 C CA . PHE A 1 69 ? 3.089 -8.942 -14.319 1.00 96.75 69 PHE A CA 1
ATOM 546 C C . PHE A 1 69 ? 4.082 -9.197 -15.463 1.00 96.75 69 PHE A C 1
ATOM 548 O O . PHE A 1 69 ? 4.269 -10.332 -15.890 1.00 96.75 69 PHE A O 1
ATOM 555 N N . ARG A 1 70 ? 4.719 -8.148 -15.990 1.00 94.00 70 ARG A N 1
ATOM 556 C CA . ARG A 1 70 ? 5.777 -8.240 -17.007 1.00 94.00 70 ARG A CA 1
ATOM 557 C C . ARG A 1 70 ? 7.148 -7.866 -16.450 1.00 94.00 70 ARG A C 1
ATOM 559 O O . ARG A 1 70 ? 8.112 -7.820 -17.208 1.00 94.00 70 ARG A O 1
ATOM 566 N N . LEU A 1 71 ? 7.235 -7.577 -15.151 1.00 92.81 71 LEU A N 1
ATOM 567 C CA . LEU A 1 71 ? 8.471 -7.222 -14.466 1.00 92.81 71 LEU A CA 1
ATOM 568 C C . LEU A 1 71 ? 8.868 -8.374 -13.545 1.00 92.81 71 LEU A C 1
ATOM 570 O O . LEU A 1 71 ? 8.131 -8.701 -12.616 1.00 92.81 71 LEU A O 1
ATOM 574 N N . GLY A 1 72 ? 10.020 -8.993 -13.808 1.00 93.12 72 GLY A N 1
ATOM 575 C CA . GLY A 1 72 ? 10.576 -10.021 -12.928 1.00 93.12 72 GLY A CA 1
ATOM 576 C C . GLY A 1 72 ? 10.941 -9.432 -11.565 1.00 93.12 72 GLY A C 1
ATOM 577 O O . GLY A 1 72 ? 11.513 -8.341 -11.500 1.00 93.12 72 GLY A O 1
ATOM 578 N N . GLN A 1 73 ? 10.618 -10.153 -10.490 1.00 92.81 73 GLN A N 1
ATOM 579 C CA . GLN A 1 73 ? 10.944 -9.732 -9.123 1.00 92.81 73 GLN A CA 1
ATOM 580 C C . GLN A 1 73 ? 12.461 -9.614 -8.928 1.00 92.81 73 GLN A C 1
ATOM 582 O O . GLN A 1 73 ? 12.957 -8.608 -8.423 1.00 92.81 73 GLN A O 1
ATOM 587 N N . LEU A 1 74 ? 13.193 -10.629 -9.397 1.00 91.94 74 LEU A N 1
ATOM 588 C CA . LEU A 1 74 ? 14.619 -10.832 -9.127 1.00 91.94 74 LEU A CA 1
ATOM 589 C C . LEU A 1 74 ? 15.530 -10.518 -10.324 1.00 91.94 74 LEU A C 1
ATOM 591 O O . LEU A 1 74 ? 16.638 -11.045 -10.414 1.00 91.94 74 LEU A O 1
ATOM 595 N N . GLY A 1 75 ? 15.061 -9.699 -11.269 1.00 88.06 75 GLY A N 1
ATOM 596 C CA . GLY A 1 75 ? 15.869 -9.264 -12.412 1.00 88.06 75 GLY A CA 1
ATOM 597 C C . GLY A 1 75 ? 16.435 -10.436 -13.217 1.00 88.06 75 GLY A C 1
ATOM 598 O O . GLY A 1 75 ? 15.672 -11.179 -13.823 1.00 88.06 75 GLY A O 1
ATOM 599 N N . PHE A 1 76 ? 17.763 -10.590 -13.225 1.00 89.31 76 PHE A N 1
ATOM 600 C CA . PHE A 1 76 ? 18.480 -11.619 -13.997 1.00 89.31 76 PHE A CA 1
ATOM 601 C C . PHE A 1 76 ? 18.683 -12.955 -13.263 1.00 89.31 76 PHE A C 1
ATOM 603 O O . PHE A 1 76 ? 19.382 -13.838 -13.768 1.00 89.31 76 PHE A O 1
ATOM 610 N N . VAL A 1 77 ? 18.141 -13.120 -12.052 1.00 90.56 77 VAL A N 1
ATOM 611 C CA . VAL A 1 77 ? 18.307 -14.358 -11.265 1.00 90.56 77 VAL A CA 1
ATOM 612 C C . VAL A 1 77 ? 17.703 -15.574 -11.976 1.00 90.56 77 VAL A C 1
ATOM 614 O O . VAL A 1 77 ? 18.200 -16.691 -11.806 1.00 90.56 77 VAL A O 1
ATOM 617 N N . ASP A 1 78 ? 16.690 -15.365 -12.815 1.00 90.56 78 ASP A N 1
ATOM 618 C CA . ASP A 1 78 ? 16.054 -16.400 -13.631 1.00 90.56 78 ASP A CA 1
ATOM 619 C C . ASP A 1 78 ? 17.003 -17.063 -14.650 1.00 90.56 78 ASP A C 1
ATOM 621 O O . ASP A 1 78 ? 16.799 -18.222 -15.008 1.00 90.56 78 ASP A O 1
ATOM 625 N N . LEU A 1 79 ? 18.100 -16.399 -15.039 1.00 91.19 79 LEU A N 1
ATOM 626 C CA . LEU A 1 79 ? 19.152 -16.973 -15.893 1.00 91.19 79 LEU A CA 1
ATOM 627 C C . LEU A 1 79 ? 19.959 -18.085 -15.203 1.00 91.19 79 LEU A C 1
ATOM 629 O O . LEU A 1 79 ? 20.620 -18.879 -15.872 1.00 91.19 79 LEU A O 1
ATOM 633 N N . VAL A 1 80 ? 19.937 -18.132 -13.868 1.00 91.56 80 VAL A N 1
ATOM 634 C CA . VAL A 1 80 ? 20.604 -19.168 -13.062 1.00 91.56 80 VAL A CA 1
ATOM 635 C C . VAL A 1 80 ? 19.567 -20.114 -12.461 1.00 91.56 80 VAL A C 1
ATOM 637 O O . VAL A 1 80 ? 19.692 -21.336 -12.565 1.00 91.56 80 VAL A O 1
ATOM 640 N N . TYR A 1 81 ? 18.517 -19.554 -11.861 1.00 91.69 81 TYR A N 1
ATOM 641 C CA . TYR A 1 81 ? 17.397 -20.286 -11.285 1.00 91.69 81 TYR A CA 1
ATOM 642 C C . TYR A 1 81 ? 16.178 -20.119 -12.187 1.00 91.69 81 TYR A C 1
ATOM 644 O O . TYR A 1 81 ? 15.352 -19.251 -11.953 1.00 91.69 81 TYR A O 1
ATOM 652 N N . HIS A 1 82 ? 16.033 -20.977 -13.194 1.00 90.38 82 HIS A N 1
ATOM 653 C CA . HIS A 1 82 ? 14.988 -20.880 -14.227 1.00 90.38 82 HIS A CA 1
ATOM 654 C C . HIS A 1 82 ? 13.540 -20.789 -13.694 1.00 90.38 82 HIS A C 1
ATOM 656 O O . HIS A 1 82 ? 12.642 -20.331 -14.396 1.00 90.38 82 HIS A O 1
ATOM 662 N N . THR A 1 83 ? 13.296 -21.224 -12.455 1.00 92.75 83 THR A N 1
ATOM 663 C CA . THR A 1 83 ? 12.002 -21.132 -11.759 1.00 92.75 83 THR A CA 1
ATOM 664 C C . THR A 1 83 ? 11.783 -19.803 -11.020 1.00 92.75 83 THR A C 1
ATOM 666 O O . THR A 1 83 ? 10.664 -19.522 -10.595 1.00 92.75 83 THR A O 1
ATOM 669 N N . ALA A 1 84 ? 12.807 -18.952 -10.903 1.00 93.06 84 ALA A N 1
ATOM 670 C CA . ALA A 1 84 ? 12.773 -17.609 -10.317 1.00 93.06 84 ALA A CA 1
ATOM 671 C C . ALA A 1 84 ? 12.187 -16.553 -11.274 1.00 93.06 84 ALA A C 1
ATOM 673 O O . ALA A 1 84 ? 12.638 -15.415 -11.323 1.00 93.06 84 ALA A O 1
ATOM 674 N N . ASN A 1 85 ? 11.154 -16.935 -12.023 1.00 92.56 85 ASN A N 1
ATOM 675 C CA . ASN A 1 85 ? 10.488 -16.130 -13.049 1.00 92.56 85 ASN A CA 1
ATOM 676 C C . ASN A 1 85 ? 9.190 -15.464 -12.552 1.00 92.56 85 ASN A C 1
ATOM 678 O O . ASN A 1 85 ? 8.339 -15.065 -13.349 1.00 92.56 85 ASN A O 1
ATOM 682 N N . HIS A 1 86 ? 9.002 -15.394 -11.233 1.00 94.88 86 HIS A N 1
ATOM 683 C CA . HIS A 1 86 ? 7.846 -14.743 -10.631 1.00 94.88 86 HIS A CA 1
ATOM 684 C C . HIS A 1 86 ? 7.948 -13.219 -10.782 1.00 94.88 86 HIS A C 1
ATOM 686 O O . HIS A 1 86 ? 9.026 -12.644 -10.955 1.00 94.88 86 HIS A O 1
ATOM 692 N N . THR A 1 87 ? 6.790 -12.568 -10.766 1.00 95.88 87 THR A N 1
ATOM 693 C CA . THR A 1 87 ? 6.650 -11.169 -11.176 1.00 95.88 87 THR A CA 1
ATOM 694 C C . THR A 1 87 ? 6.369 -10.272 -9.981 1.00 95.88 87 THR A C 1
ATOM 696 O O . THR A 1 87 ? 5.778 -10.729 -9.000 1.00 95.88 87 THR A O 1
ATOM 699 N N . ARG A 1 88 ? 6.703 -8.984 -10.107 1.00 96.44 88 ARG A N 1
ATOM 700 C CA . ARG A 1 88 ? 6.323 -7.958 -9.123 1.00 96.44 88 ARG A CA 1
ATOM 701 C C . ARG A 1 88 ? 4.815 -7.913 -8.914 1.00 96.44 88 ARG A C 1
ATOM 703 O O . ARG A 1 88 ? 4.355 -7.794 -7.792 1.00 96.44 88 ARG A O 1
ATOM 710 N N . GLY A 1 89 ? 4.029 -8.110 -9.977 1.00 97.31 89 GLY A N 1
ATOM 711 C CA . GLY A 1 89 ? 2.567 -8.151 -9.874 1.00 97.31 89 GLY A CA 1
ATOM 712 C C . GLY A 1 89 ? 2.061 -9.266 -8.952 1.00 97.31 89 GLY A C 1
ATOM 713 O O . GLY A 1 89 ? 1.180 -9.027 -8.129 1.00 97.31 89 GLY A O 1
ATOM 714 N N . ALA A 1 90 ? 2.643 -10.469 -9.045 1.00 96.88 90 ALA A N 1
ATOM 715 C CA . ALA A 1 90 ? 2.302 -11.576 -8.148 1.00 96.88 90 ALA A CA 1
ATOM 716 C C . ALA A 1 90 ? 2.743 -11.294 -6.703 1.00 96.88 90 ALA A C 1
ATOM 718 O O . ALA A 1 90 ? 1.964 -11.502 -5.776 1.00 96.88 90 ALA A O 1
ATOM 719 N N . HIS A 1 91 ? 3.954 -10.760 -6.529 1.00 97.31 91 HIS A N 1
ATOM 720 C CA . HIS A 1 91 ? 4.473 -10.338 -5.229 1.00 97.31 91 HIS A CA 1
ATOM 721 C C . HIS A 1 91 ? 3.565 -9.291 -4.560 1.00 97.31 91 HIS A C 1
ATOM 723 O O . HIS A 1 91 ? 3.098 -9.512 -3.450 1.00 97.31 91 HIS A O 1
ATOM 729 N N . CYS A 1 92 ? 3.193 -8.216 -5.260 1.00 98.12 92 CYS A N 1
ATOM 730 C CA . CYS A 1 92 ? 2.278 -7.186 -4.765 1.00 98.12 92 CYS A CA 1
ATOM 731 C C . CYS A 1 92 ? 0.929 -7.739 -4.277 1.00 98.12 92 CYS A C 1
ATOM 733 O O . CYS A 1 92 ? 0.429 -7.324 -3.229 1.00 98.12 92 CYS A O 1
ATOM 735 N N . ILE A 1 93 ? 0.328 -8.677 -5.020 1.00 98.19 93 ILE A N 1
ATOM 736 C CA . ILE A 1 93 ? -0.930 -9.324 -4.610 1.00 98.19 93 ILE A CA 1
ATOM 737 C C . ILE A 1 93 ? -0.709 -10.173 -3.352 1.00 98.19 93 ILE A C 1
ATOM 739 O O . ILE A 1 93 ? -1.512 -10.112 -2.419 1.00 98.19 93 ILE A O 1
ATOM 743 N N . GLY A 1 94 ? 0.396 -10.917 -3.296 1.00 97.88 94 GLY A N 1
ATOM 744 C CA . GLY A 1 94 ? 0.822 -11.659 -2.114 1.00 97.88 94 GLY A CA 1
ATOM 745 C C . GLY A 1 94 ? 0.989 -10.777 -0.878 1.00 97.88 94 GLY A C 1
ATOM 746 O O . GLY A 1 94 ? 0.362 -11.028 0.153 1.00 97.88 94 GLY A O 1
ATOM 747 N N . THR A 1 95 ? 1.749 -9.691 -1.008 1.00 98.25 95 THR A N 1
ATOM 748 C CA . THR A 1 95 ? 1.995 -8.676 0.026 1.00 98.25 95 THR A CA 1
ATOM 749 C C . THR A 1 95 ? 0.691 -8.045 0.519 1.00 98.25 95 THR A C 1
ATOM 751 O O . THR A 1 95 ? 0.480 -7.917 1.727 1.00 98.25 95 THR A O 1
ATOM 754 N N . CYS A 1 96 ? -0.254 -7.752 -0.382 1.00 98.31 96 CYS A N 1
ATOM 755 C CA . CYS A 1 96 ? -1.610 -7.329 -0.026 1.00 98.31 96 CYS A CA 1
ATOM 756 C C . CYS A 1 96 ? -2.319 -8.365 0.870 1.00 98.31 96 CYS A C 1
ATOM 758 O O . CYS A 1 96 ? -2.755 -8.029 1.975 1.00 98.31 96 CYS A O 1
ATOM 760 N N . GLY A 1 97 ? -2.365 -9.638 0.463 1.00 97.31 97 GLY A N 1
ATOM 761 C CA . GLY A 1 97 ? -2.968 -10.717 1.255 1.00 97.31 97 GLY A CA 1
ATOM 762 C C . GLY A 1 97 ? -2.294 -10.932 2.616 1.00 97.31 97 GLY A C 1
ATOM 763 O O . GLY A 1 97 ? -2.970 -11.119 3.633 1.00 97.31 97 GLY A O 1
ATOM 764 N N . VAL A 1 98 ? -0.962 -10.861 2.666 1.00 97.44 98 VAL A N 1
ATOM 765 C CA . VAL A 1 98 ? -0.189 -10.945 3.911 1.00 97.44 98 VAL A CA 1
ATOM 766 C C . VAL A 1 98 ? -0.527 -9.781 4.843 1.00 97.44 98 VAL A C 1
ATOM 768 O O . VAL A 1 98 ? -0.806 -10.027 6.016 1.00 97.44 98 VAL A O 1
ATOM 771 N N . SER A 1 99 ? -0.576 -8.544 4.337 1.00 97.88 99 SER A N 1
ATOM 772 C CA . SER A 1 99 ? -0.893 -7.355 5.143 1.00 97.88 99 SER A CA 1
ATOM 773 C C . SER A 1 99 ? -2.248 -7.482 5.851 1.00 97.88 99 SER A C 1
ATOM 775 O O . SER A 1 99 ? -2.348 -7.227 7.051 1.00 97.88 99 SER A O 1
ATOM 777 N N . LYS A 1 100 ? -3.272 -7.997 5.156 1.00 97.06 100 LYS A N 1
ATOM 778 C CA . LYS A 1 100 ? -4.609 -8.237 5.720 1.00 97.06 100 LYS A CA 1
ATOM 779 C C . LYS A 1 100 ? -4.563 -9.247 6.862 1.00 97.06 100 LYS A C 1
ATOM 781 O O . LYS A 1 100 ? -5.101 -8.991 7.938 1.00 97.06 100 LYS A O 1
ATOM 786 N N . ARG A 1 101 ? -3.851 -10.363 6.669 1.00 95.81 101 ARG A N 1
ATOM 787 C CA . ARG A 1 101 ? -3.669 -11.391 7.708 1.00 95.81 101 ARG A CA 1
ATOM 788 C C . ARG A 1 101 ? -2.883 -10.876 8.912 1.00 95.81 101 ARG A C 1
ATOM 790 O O . ARG A 1 101 ? -3.203 -11.261 10.038 1.00 95.81 101 ARG A O 1
ATOM 797 N N . LEU A 1 102 ? -1.880 -10.023 8.691 1.00 95.56 102 LEU A N 1
ATOM 798 C CA . LEU A 1 102 ? -1.135 -9.366 9.765 1.00 95.56 102 LEU A CA 1
ATOM 799 C C . LEU A 1 102 ? -2.052 -8.450 10.577 1.00 95.56 102 LEU A C 1
ATOM 801 O O . LEU A 1 102 ? -2.104 -8.593 11.796 1.00 95.56 102 LEU A O 1
ATOM 805 N N . ILE A 1 103 ? -2.831 -7.589 9.918 1.00 96.62 103 ILE A N 1
ATOM 806 C CA . ILE A 1 103 ? -3.813 -6.707 10.569 1.00 96.62 103 ILE A CA 1
ATOM 807 C C . ILE A 1 103 ? -4.828 -7.523 11.375 1.00 96.62 103 ILE A C 1
ATOM 809 O O . ILE A 1 103 ? -5.043 -7.250 12.556 1.00 96.62 103 ILE A O 1
ATOM 813 N N . ASP A 1 104 ? -5.389 -8.580 10.785 1.00 95.06 104 ASP A N 1
ATOM 814 C CA . ASP A 1 104 ? -6.321 -9.478 11.469 1.00 95.06 104 ASP A CA 1
ATOM 815 C C . ASP A 1 104 ? -5.688 -10.140 12.700 1.00 95.06 104 ASP A C 1
ATOM 817 O O . ASP A 1 104 ? -6.315 -10.270 13.754 1.00 95.06 104 ASP A O 1
ATOM 821 N N . GLY A 1 105 ? -4.427 -10.564 12.585 1.00 94.94 105 GLY A N 1
ATOM 822 C CA . GLY A 1 105 ? -3.649 -11.104 13.694 1.00 94.94 105 GLY A CA 1
ATOM 823 C C . GLY A 1 105 ? -3.425 -10.085 14.809 1.00 94.94 105 GLY A C 1
ATOM 824 O O . GLY A 1 105 ? -3.640 -10.413 15.978 1.00 94.94 105 GLY A O 1
ATOM 825 N N . LEU A 1 106 ? -3.037 -8.856 14.459 1.00 94.12 106 LEU A N 1
ATOM 826 C CA . LEU A 1 106 ? -2.815 -7.759 15.402 1.00 94.12 106 LEU A CA 1
ATOM 827 C C . LEU A 1 106 ? -4.105 -7.399 16.143 1.00 94.12 106 LEU A C 1
ATOM 829 O O . LEU A 1 106 ? -4.102 -7.389 17.373 1.00 94.12 106 LEU A O 1
ATOM 833 N N . ASN A 1 107 ? -5.219 -7.212 15.431 1.00 94.50 107 ASN A N 1
ATOM 834 C CA . ASN A 1 107 ? -6.510 -6.881 16.037 1.00 94.50 107 ASN A CA 1
ATOM 835 C C . ASN A 1 107 ? -6.999 -7.995 16.977 1.00 94.50 107 ASN A C 1
ATOM 837 O O . ASN A 1 107 ? -7.357 -7.723 18.127 1.00 94.50 107 ASN A O 1
ATOM 841 N N . ARG A 1 108 ? -6.924 -9.271 16.559 1.00 93.38 108 ARG A N 1
ATOM 842 C CA . ARG A 1 108 ? -7.262 -10.414 17.433 1.00 93.38 108 ARG A CA 1
ATOM 843 C C . ARG A 1 108 ? -6.392 -10.463 18.687 1.00 93.38 108 ARG A C 1
ATOM 845 O O . ARG A 1 108 ? -6.900 -10.699 19.786 1.00 93.38 108 ARG A O 1
ATOM 852 N N . ASN A 1 109 ? -5.087 -10.250 18.537 1.00 91.44 109 ASN A N 1
ATOM 853 C CA . ASN A 1 109 ? -4.155 -10.266 19.660 1.00 91.44 109 ASN A CA 1
ATOM 854 C C . ASN A 1 109 ? -4.415 -9.097 20.615 1.00 91.44 109 ASN A C 1
ATOM 856 O O . ASN A 1 109 ? -4.474 -9.313 21.825 1.00 91.44 109 ASN A O 1
ATOM 860 N N . ASN A 1 110 ? -4.640 -7.888 20.101 1.00 90.81 110 ASN A N 1
ATOM 861 C CA . ASN A 1 110 ? -4.945 -6.714 20.915 1.00 90.81 110 ASN A CA 1
ATOM 862 C C . ASN A 1 110 ? -6.241 -6.897 21.708 1.00 90.81 110 ASN A C 1
ATOM 864 O O . ASN A 1 110 ? -6.250 -6.626 22.912 1.00 90.81 110 ASN A O 1
ATOM 868 N N . ALA A 1 111 ? -7.289 -7.451 21.091 1.00 89.12 111 ALA A N 1
ATOM 869 C CA . ALA A 1 111 ? -8.530 -7.793 21.781 1.00 89.12 111 ALA A CA 1
ATOM 870 C C . ALA A 1 111 ? -8.302 -8.815 22.911 1.00 89.12 111 ALA A C 1
ATOM 872 O O . ALA A 1 111 ? -8.734 -8.598 24.047 1.00 89.12 111 ALA A O 1
ATOM 873 N N . LYS A 1 112 ? -7.548 -9.891 22.638 1.00 88.75 112 LYS A N 1
ATOM 874 C CA . LYS A 1 112 ? -7.188 -10.915 23.634 1.00 88.75 112 LYS A CA 1
ATOM 875 C C . LYS A 1 112 ? -6.358 -10.344 24.789 1.00 88.75 112 LYS A C 1
ATOM 877 O O . LYS A 1 112 ? -6.596 -10.663 25.950 1.00 88.75 112 LYS A O 1
ATOM 882 N N . PHE A 1 113 ? -5.361 -9.507 24.508 1.00 87.12 113 PHE A N 1
ATOM 883 C CA . PHE A 1 113 ? -4.540 -8.907 25.561 1.00 87.12 113 PHE A CA 1
ATOM 884 C C . PHE A 1 113 ? -5.299 -7.843 26.353 1.00 87.12 113 PHE A C 1
ATOM 886 O O . PHE A 1 113 ? -5.004 -7.650 27.532 1.00 87.12 113 PHE A O 1
ATOM 893 N N . ALA A 1 114 ? -6.263 -7.153 25.745 1.00 86.50 114 ALA A N 1
ATOM 894 C CA . ALA A 1 114 ? -7.124 -6.214 26.450 1.00 86.50 114 ALA A CA 1
ATOM 895 C C . ALA A 1 114 ? -8.065 -6.925 27.433 1.00 86.50 114 ALA A C 1
ATOM 897 O O . ALA A 1 114 ? -8.188 -6.474 28.572 1.00 86.50 114 ALA A O 1
ATOM 898 N N . SER A 1 115 ? -8.671 -8.058 27.052 1.00 84.62 115 SER A N 1
ATOM 899 C CA . SER A 1 115 ? -9.499 -8.841 27.983 1.00 84.62 115 SER A CA 1
ATOM 900 C C . SER A 1 115 ? -8.680 -9.345 29.177 1.00 84.62 115 SER A C 1
ATOM 902 O O . SER A 1 115 ? -9.066 -9.125 30.323 1.00 84.62 115 SER A O 1
ATOM 904 N N . LEU A 1 116 ? -7.483 -9.887 28.928 1.00 86.44 116 LEU A N 1
ATOM 905 C CA . LEU A 1 116 ? -6.576 -10.347 29.986 1.00 86.44 116 LEU A CA 1
ATOM 906 C C . LEU A 1 116 ? -6.124 -9.213 30.923 1.00 86.44 116 LEU A C 1
ATOM 908 O O . LEU A 1 116 ? -6.002 -9.420 32.132 1.00 86.44 116 LEU A O 1
ATOM 912 N N . ARG A 1 117 ? -5.862 -8.013 30.387 1.00 86.19 117 ARG A N 1
ATOM 913 C CA . ARG A 1 117 ? -5.498 -6.831 31.187 1.00 86.19 117 ARG A CA 1
ATOM 914 C C . ARG A 1 117 ? -6.663 -6.344 32.052 1.00 86.19 117 ARG A C 1
ATOM 916 O O . ARG A 1 117 ? -6.443 -6.058 33.231 1.00 86.19 117 ARG A O 1
ATOM 923 N N . ARG A 1 118 ? -7.889 -6.325 31.515 1.00 86.62 118 ARG A N 1
ATOM 924 C CA . ARG A 1 118 ? -9.112 -6.010 32.278 1.00 86.62 118 ARG A CA 1
ATOM 925 C C . ARG A 1 118 ? -9.315 -6.979 33.436 1.00 86.62 118 ARG A C 1
ATOM 927 O O . ARG A 1 118 ? -9.489 -6.535 34.565 1.00 86.62 118 ARG A O 1
ATOM 934 N N . GLU A 1 119 ? -9.236 -8.281 33.170 1.00 86.44 119 GLU A N 1
ATOM 935 C CA . GLU A 1 119 ? -9.447 -9.325 34.180 1.00 86.44 119 GLU A CA 1
ATOM 936 C C . GLU A 1 119 ? -8.383 -9.300 35.285 1.00 86.44 119 GLU A C 1
ATOM 938 O O . GLU A 1 119 ? -8.712 -9.414 36.462 1.00 86.44 119 GLU A O 1
ATOM 943 N N . ARG A 1 120 ? -7.101 -9.136 34.927 1.00 87.69 120 ARG A N 1
ATOM 944 C CA . ARG A 1 120 ? -5.989 -9.236 35.891 1.00 87.69 120 ARG A CA 1
ATOM 945 C C . ARG A 1 120 ? -5.676 -7.943 36.634 1.00 87.69 120 ARG A C 1
ATOM 947 O O . ARG A 1 120 ? -5.132 -8.003 37.732 1.00 87.69 120 ARG A O 1
ATOM 954 N N . ARG A 1 121 ? -5.903 -6.785 36.009 1.00 85.25 121 ARG A N 1
ATOM 955 C CA . ARG A 1 121 ? -5.431 -5.480 36.510 1.00 85.25 121 ARG A CA 1
ATOM 956 C C . ARG A 1 121 ? -6.534 -4.430 36.626 1.00 85.25 121 ARG A C 1
ATOM 958 O O . ARG A 1 121 ? -6.240 -3.314 37.038 1.00 85.25 121 ARG A O 1
ATOM 965 N N . GLY A 1 122 ? -7.774 -4.746 36.240 1.00 82.44 122 GLY A N 1
ATOM 966 C CA . GLY A 1 122 ? -8.848 -3.753 36.157 1.00 82.44 122 GLY A CA 1
ATOM 967 C C . GLY A 1 122 ? -8.572 -2.646 35.132 1.00 82.44 122 GLY A C 1
ATOM 968 O O . GLY A 1 122 ? -9.176 -1.579 35.213 1.00 82.44 122 GLY A O 1
ATOM 969 N N . ASP A 1 123 ? -7.647 -2.880 34.194 1.00 83.12 123 ASP A N 1
ATOM 970 C CA . ASP A 1 123 ? -7.202 -1.903 33.201 1.00 83.12 123 ASP A CA 1
ATOM 971 C C . ASP A 1 123 ? -8.320 -1.629 32.184 1.00 83.12 123 ASP A C 1
ATOM 973 O O . ASP A 1 123 ? -8.747 -2.531 31.464 1.00 83.12 123 ASP A O 1
ATOM 977 N N . LYS A 1 124 ? -8.798 -0.383 32.131 1.00 80.12 124 LYS A N 1
ATOM 978 C CA . LYS A 1 124 ? -9.864 0.074 31.223 1.00 80.12 124 LYS A CA 1
ATOM 979 C C . LYS A 1 124 ? -9.331 0.812 29.992 1.00 80.12 124 LYS A C 1
ATOM 981 O O . LYS A 1 124 ? -10.105 1.500 29.334 1.00 80.12 124 LYS A O 1
ATOM 986 N N . THR A 1 125 ? -8.038 0.692 29.693 1.00 79.31 125 THR A N 1
ATOM 987 C CA . THR A 1 125 ? -7.440 1.301 28.499 1.00 79.31 125 THR A CA 1
ATOM 988 C C . THR A 1 125 ? -8.175 0.840 27.237 1.00 79.31 125 THR A C 1
ATOM 990 O O . THR A 1 125 ? -8.606 -0.316 27.130 1.00 79.31 125 THR A O 1
ATOM 993 N N . GLU A 1 126 ? -8.336 1.767 26.294 1.00 78.62 126 GLU A N 1
ATOM 994 C CA . GLU A 1 126 ? -8.931 1.520 24.982 1.00 78.62 126 GLU A CA 1
ATOM 995 C C . GLU A 1 126 ? -8.193 0.381 24.256 1.00 78.62 126 GLU A C 1
ATOM 997 O O . GLU A 1 126 ? -6.972 0.223 24.375 1.00 78.62 126 GLU A O 1
ATOM 1002 N N . ILE A 1 127 ? -8.942 -0.460 23.535 1.00 81.62 127 ILE A N 1
ATOM 1003 C CA . ILE A 1 127 ? -8.333 -1.502 22.705 1.00 81.62 127 ILE A CA 1
ATOM 1004 C C . ILE A 1 127 ? -7.734 -0.805 21.490 1.00 81.62 127 ILE A C 1
ATOM 1006 O O . ILE A 1 127 ? -8.456 -0.169 20.733 1.00 81.62 127 ILE A O 1
ATOM 1010 N N . LEU A 1 128 ? -6.426 -0.956 21.294 1.00 84.94 128 LEU A N 1
ATOM 1011 C CA . LEU A 1 128 ? -5.777 -0.517 20.066 1.00 84.94 128 LEU A CA 1
ATOM 1012 C C . LEU A 1 128 ? -6.217 -1.446 18.934 1.00 84.94 128 LEU A C 1
ATOM 1014 O O . LEU A 1 128 ? -5.802 -2.603 18.877 1.00 84.94 128 LEU A O 1
ATOM 1018 N N . GLU A 1 129 ? -7.080 -0.953 18.062 1.00 91.62 129 GLU A N 1
ATOM 1019 C CA . GLU A 1 129 ? -7.569 -1.673 16.894 1.00 91.62 129 GLU A CA 1
ATOM 1020 C C . GLU A 1 129 ? -7.264 -0.854 15.640 1.00 91.62 129 GLU A C 1
ATOM 1022 O O . GLU A 1 129 ? -7.446 0.362 15.609 1.00 91.62 129 GLU A O 1
ATOM 1027 N N . ILE A 1 130 ? -6.771 -1.543 14.615 1.00 95.44 130 ILE A N 1
ATOM 1028 C CA . ILE A 1 130 ? -6.594 -0.993 13.276 1.00 95.44 130 ILE A CA 1
ATOM 1029 C C . ILE A 1 130 ? -7.969 -1.000 12.608 1.00 95.44 130 ILE A C 1
ATOM 1031 O O . ILE A 1 130 ? -8.541 -2.073 12.393 1.00 95.44 130 ILE A O 1
ATOM 1035 N N . SER A 1 131 ? -8.479 0.192 12.306 1.00 96.38 131 SER A N 1
ATOM 1036 C CA . SER A 1 131 ? -9.809 0.414 11.718 1.00 96.38 131 SER A CA 1
ATOM 1037 C C . SER A 1 131 ? -9.946 -0.144 10.294 1.00 96.38 131 SER A C 1
ATOM 1039 O O . SER A 1 131 ? -8.950 -0.476 9.639 1.00 96.38 131 SER A O 1
ATOM 1041 N N . LYS A 1 132 ? -11.176 -0.216 9.763 1.00 96.75 132 LYS A N 1
ATOM 1042 C CA . LYS A 1 132 ? -11.422 -0.665 8.382 1.00 96.75 132 LYS A CA 1
ATOM 1043 C C . LYS A 1 132 ? -10.812 0.299 7.360 1.00 96.75 132 LYS A C 1
ATOM 1045 O O . LYS A 1 132 ? -10.208 -0.158 6.393 1.00 96.75 132 LYS A O 1
ATOM 1050 N N . VAL A 1 133 ? -10.895 1.610 7.583 1.00 97.31 133 VAL A N 1
ATOM 1051 C CA . VAL A 1 133 ? -10.231 2.652 6.784 1.00 97.31 133 VAL A CA 1
ATOM 1052 C C . VAL A 1 133 ? -8.733 2.412 6.708 1.00 97.31 133 VAL A C 1
ATOM 1054 O O . VAL A 1 133 ? -8.149 2.457 5.625 1.00 97.31 133 VAL A O 1
ATOM 1057 N N . GLU A 1 134 ? -8.102 2.143 7.850 1.00 98.00 134 GLU A N 1
ATOM 1058 C CA . GLU A 1 134 ? -6.668 1.881 7.899 1.00 98.00 134 GLU A CA 1
ATOM 1059 C C . GLU A 1 134 ? -6.328 0.560 7.221 1.00 98.00 134 GLU A C 1
ATOM 1061 O O . GLU A 1 134 ? -5.363 0.516 6.463 1.00 98.00 134 GLU A O 1
ATOM 1066 N N . ARG A 1 135 ? -7.145 -0.487 7.405 1.00 98.06 135 ARG A N 1
ATOM 1067 C CA . ARG A 1 135 ? -6.990 -1.761 6.691 1.00 98.06 135 ARG A CA 1
ATOM 1068 C C . ARG A 1 135 ? -7.010 -1.562 5.180 1.00 98.06 135 ARG A C 1
ATOM 1070 O O . ARG A 1 135 ? -6.119 -2.076 4.509 1.00 98.06 135 ARG A O 1
ATOM 1077 N N . VAL A 1 136 ? -7.978 -0.817 4.647 1.00 98.31 136 VAL A N 1
ATOM 1078 C CA . VAL A 1 136 ? -8.080 -0.517 3.206 1.00 98.31 136 VAL A CA 1
ATOM 1079 C C . VAL A 1 136 ? -6.831 0.211 2.715 1.00 98.31 136 VAL A C 1
ATOM 1081 O O . VAL A 1 136 ? -6.247 -0.168 1.706 1.00 98.31 136 VAL A O 1
ATOM 1084 N N . LEU A 1 137 ? -6.377 1.227 3.449 1.00 98.31 137 LEU A N 1
ATOM 1085 C CA . LEU A 1 137 ? -5.197 2.007 3.073 1.00 98.31 137 LEU A CA 1
ATOM 1086 C C . LEU A 1 137 ? -3.904 1.200 3.125 1.00 98.31 137 LEU A C 1
ATOM 1088 O O . LEU A 1 137 ? -3.112 1.270 2.190 1.00 98.31 137 LEU A O 1
ATOM 1092 N N . ILE A 1 138 ? -3.703 0.413 4.180 1.00 98.50 138 ILE A N 1
ATOM 1093 C CA . ILE A 1 138 ? -2.511 -0.420 4.343 1.00 98.50 138 ILE A CA 1
ATOM 1094 C C . ILE A 1 138 ? -2.486 -1.531 3.289 1.00 98.50 138 ILE A C 1
ATOM 1096 O O . ILE A 1 138 ? -1.443 -1.764 2.691 1.00 98.50 138 ILE A O 1
ATOM 1100 N N . SER A 1 139 ? -3.619 -2.183 3.014 1.00 98.44 139 SER A N 1
ATOM 1101 C CA . SER A 1 139 ? -3.698 -3.247 2.001 1.00 98.44 139 SER A CA 1
ATOM 1102 C C . SER A 1 139 ? -3.529 -2.730 0.570 1.00 98.44 139 SER A C 1
ATOM 1104 O O . SER A 1 139 ? -2.830 -3.367 -0.218 1.00 98.44 139 SER A O 1
ATOM 1106 N N . LEU A 1 140 ? -4.062 -1.547 0.242 1.00 98.62 140 LEU A N 1
ATOM 1107 C CA . LEU A 1 140 ? -3.780 -0.868 -1.029 1.00 98.62 140 LEU A CA 1
ATOM 1108 C C . LEU A 1 140 ? -2.332 -0.386 -1.124 1.00 98.62 140 LEU A C 1
ATOM 1110 O O . LEU A 1 140 ? -1.729 -0.494 -2.187 1.00 98.62 140 LEU A O 1
ATOM 1114 N N . GLY A 1 141 ? -1.765 0.123 -0.028 1.00 98.31 141 GLY A N 1
ATOM 1115 C CA . GLY A 1 141 ? -0.350 0.481 0.054 1.00 98.31 141 GLY A CA 1
ATOM 1116 C C . GLY A 1 141 ? 0.541 -0.733 -0.196 1.00 98.31 141 GLY A C 1
ATOM 1117 O O . GLY A 1 141 ? 1.410 -0.687 -1.055 1.00 98.31 141 GLY A O 1
ATOM 1118 N N . ALA A 1 142 ? 0.252 -1.855 0.462 1.00 98.31 142 ALA A N 1
ATOM 1119 C CA . ALA A 1 142 ? 0.910 -3.141 0.249 1.00 98.31 142 ALA A CA 1
ATOM 1120 C C . ALA A 1 142 ? 0.777 -3.632 -1.202 1.00 98.31 142 ALA A C 1
ATOM 1122 O O . ALA A 1 142 ? 1.752 -4.095 -1.789 1.00 98.31 142 ALA A O 1
ATOM 1123 N N . LEU A 1 143 ? -0.401 -3.479 -1.810 1.00 98.56 143 LEU A N 1
ATOM 1124 C CA . LEU A 1 143 ? -0.625 -3.813 -3.214 1.00 98.56 143 LEU A CA 1
ATOM 1125 C C . LEU A 1 143 ? 0.189 -2.910 -4.156 1.00 98.56 143 LEU A C 1
ATOM 1127 O O . LEU A 1 143 ? 0.657 -3.368 -5.186 1.00 98.56 143 LEU A O 1
ATOM 1131 N N . LEU A 1 144 ? 0.376 -1.632 -3.828 1.00 98.31 144 LEU A N 1
ATOM 1132 C CA . LEU A 1 144 ? 0.945 -0.633 -4.741 1.00 98.31 144 LEU A CA 1
ATOM 1133 C C . LEU A 1 144 ? 2.372 -0.190 -4.393 1.00 98.31 144 LEU A C 1
ATOM 1135 O O . LEU A 1 144 ? 2.904 0.680 -5.082 1.00 98.31 144 LEU A O 1
ATOM 1139 N N . HIS A 1 145 ? 3.008 -0.782 -3.380 1.00 96.50 145 HIS A N 1
ATOM 1140 C CA . HIS A 1 145 ? 4.342 -0.371 -2.922 1.00 96.50 145 HIS A CA 1
ATOM 1141 C C . HIS A 1 145 ? 5.402 -0.462 -4.032 1.00 96.50 145 HIS A C 1
ATOM 1143 O O . HIS A 1 145 ? 6.282 0.385 -4.134 1.00 96.50 145 HIS A O 1
ATOM 1149 N N . ASP A 1 146 ? 5.236 -1.429 -4.932 1.00 95.19 146 ASP A N 1
ATOM 1150 C CA . ASP A 1 146 ? 6.166 -1.740 -6.014 1.00 95.19 146 ASP A CA 1
ATOM 1151 C C . ASP A 1 146 ? 5.790 -1.055 -7.354 1.00 95.19 146 ASP A C 1
ATOM 1153 O O . ASP A 1 146 ? 6.382 -1.298 -8.411 1.00 95.19 146 ASP A O 1
ATOM 1157 N N . LEU A 1 147 ? 4.780 -0.175 -7.343 1.00 94.81 147 LEU A N 1
ATOM 1158 C CA . LEU A 1 147 ? 4.160 0.386 -8.548 1.00 94.81 147 LEU A CA 1
ATOM 1159 C C . LEU A 1 147 ? 5.114 1.239 -9.398 1.00 94.81 147 LEU A C 1
ATOM 1161 O O . LEU A 1 147 ? 4.915 1.354 -10.610 1.00 94.81 147 LEU A O 1
ATOM 1165 N N . SER A 1 148 ? 6.136 1.854 -8.802 1.00 91.31 148 SER A N 1
ATOM 1166 C CA . SER A 1 148 ? 7.094 2.719 -9.505 1.00 91.31 148 SER A CA 1
ATOM 1167 C C . SER A 1 148 ? 8.259 1.959 -10.148 1.00 91.31 148 SER A C 1
ATOM 1169 O O . SER A 1 148 ? 9.052 2.576 -10.866 1.00 91.31 148 SER A O 1
ATOM 1171 N N . HIS A 1 149 ? 8.352 0.639 -9.950 1.00 89.56 149 HIS A N 1
ATOM 1172 C CA . HIS A 1 149 ? 9.424 -0.171 -10.518 1.00 89.56 149 HIS A CA 1
ATOM 1173 C C . HIS A 1 149 ? 9.364 -0.245 -12.051 1.00 89.56 149 HIS A C 1
ATOM 1175 O O . HIS A 1 149 ? 8.295 -0.337 -12.679 1.00 89.56 149 HIS A O 1
ATOM 1181 N N . GLY A 1 150 ? 10.558 -0.211 -12.646 1.00 85.31 150 GLY A N 1
ATOM 1182 C CA . GLY A 1 150 ? 10.800 -0.368 -14.078 1.00 85.31 150 GLY A CA 1
ATOM 1183 C C . GLY A 1 150 ? 11.418 -1.732 -14.421 1.00 85.31 150 GLY A C 1
ATOM 1184 O O . GLY A 1 150 ? 11.688 -2.539 -13.529 1.00 85.31 150 GLY A O 1
ATOM 1185 N N . PRO A 1 151 ? 11.661 -2.017 -15.714 1.00 82.62 151 PRO A N 1
ATOM 1186 C CA . PRO A 1 151 ? 12.357 -3.231 -16.146 1.00 82.62 151 PRO A CA 1
ATOM 1187 C C . PRO A 1 151 ? 13.692 -3.405 -15.421 1.00 82.62 151 PRO A C 1
ATOM 1189 O O . PRO A 1 151 ? 14.485 -2.472 -15.387 1.00 82.62 151 PRO A O 1
ATOM 1192 N N . PHE A 1 152 ? 13.932 -4.586 -14.846 1.00 79.69 152 PHE A N 1
ATOM 1193 C CA . PHE A 1 152 ? 15.152 -4.946 -14.101 1.00 79.69 152 PHE A CA 1
ATOM 1194 C C . PHE A 1 152 ? 15.483 -4.077 -12.872 1.00 79.69 152 PHE A C 1
ATOM 1196 O O . PHE A 1 152 ? 16.464 -4.359 -12.202 1.00 79.69 152 PHE A O 1
ATOM 1203 N N . SER A 1 153 ? 14.687 -3.047 -12.569 1.00 80.25 153 SER A N 1
ATOM 1204 C CA . SER A 1 153 ? 14.798 -2.120 -11.436 1.00 80.25 153 SER A CA 1
ATOM 1205 C C . SER A 1 153 ? 16.147 -2.117 -10.703 1.00 80.25 153 SER A C 1
ATOM 1207 O O . SER A 1 153 ? 17.102 -1.565 -11.236 1.00 80.25 153 SER A O 1
ATOM 1209 N N . HIS A 1 154 ? 16.284 -2.735 -9.526 1.00 79.06 154 HIS A N 1
ATOM 1210 C CA . HIS A 1 154 ? 17.502 -2.652 -8.713 1.00 79.06 154 HIS A CA 1
ATOM 1211 C C . HIS A 1 154 ? 18.786 -3.134 -9.411 1.00 79.06 154 HIS A C 1
ATOM 1213 O O . HIS A 1 154 ? 19.871 -2.670 -9.057 1.00 79.06 154 HIS A O 1
ATOM 1219 N N . ASP A 1 155 ? 18.696 -4.033 -10.397 1.00 76.25 155 ASP A N 1
ATOM 1220 C CA . ASP A 1 155 ? 19.851 -4.493 -11.171 1.00 76.25 155 ASP A CA 1
ATOM 1221 C C . ASP A 1 155 ? 20.429 -3.391 -12.061 1.00 76.25 155 ASP A C 1
ATOM 1223 O O . ASP A 1 155 ? 21.639 -3.373 -12.304 1.00 76.25 155 ASP A O 1
ATOM 1227 N N . ILE A 1 156 ? 19.577 -2.478 -12.541 1.00 73.56 156 ILE A N 1
ATOM 1228 C CA . ILE A 1 156 ? 19.951 -1.372 -13.433 1.00 73.56 156 ILE A CA 1
ATOM 1229 C C . ILE A 1 156 ? 19.994 -0.017 -12.722 1.00 73.56 156 ILE A C 1
ATOM 1231 O O . ILE A 1 156 ? 20.761 0.862 -13.119 1.00 73.56 156 ILE A O 1
ATOM 1235 N N . GLU A 1 157 ? 19.213 0.160 -11.660 1.00 71.88 157 GLU A N 1
ATOM 1236 C CA . GLU A 1 157 ? 19.240 1.338 -10.804 1.00 71.88 157 GLU A CA 1
ATOM 1237 C C . GLU A 1 157 ? 20.657 1.492 -10.253 1.00 71.88 157 GLU A C 1
ATOM 1239 O O . GLU A 1 157 ? 21.279 0.539 -9.781 1.00 71.88 157 GLU A O 1
ATOM 1244 N N . LYS A 1 158 ? 21.204 2.708 -10.329 1.00 61.19 158 LYS A N 1
ATOM 1245 C CA . LYS A 1 158 ? 22.588 3.027 -9.927 1.00 61.19 158 LYS A CA 1
ATOM 1246 C C . LYS A 1 158 ? 23.687 2.412 -10.807 1.00 61.19 158 LYS A C 1
ATOM 1248 O O . LYS A 1 158 ? 24.869 2.663 -10.547 1.00 61.19 158 LYS A O 1
ATOM 1253 N N . LYS A 1 159 ? 23.366 1.654 -11.865 1.00 63.62 159 LYS A N 1
ATOM 1254 C CA . LYS A 1 159 ? 24.374 1.268 -12.861 1.00 63.62 159 LYS A CA 1
ATOM 1255 C C . LYS A 1 159 ? 24.677 2.463 -13.749 1.00 63.62 159 LYS A C 1
ATOM 1257 O O . LYS A 1 159 ? 23.800 3.127 -14.288 1.00 63.62 159 LYS A O 1
ATOM 1262 N N . THR A 1 160 ? 25.964 2.735 -13.894 1.00 56.75 160 THR A N 1
ATOM 1263 C CA . THR A 1 160 ? 26.468 3.755 -14.807 1.00 56.75 160 THR A CA 1
ATOM 1264 C C . THR A 1 160 ? 27.456 3.059 -15.716 1.00 56.75 160 THR A C 1
ATOM 1266 O O . THR A 1 160 ? 28.363 2.368 -15.247 1.00 56.75 160 THR A O 1
ATOM 1269 N N . HIS A 1 161 ? 27.248 3.166 -17.022 1.00 59.03 161 HIS A N 1
ATOM 1270 C CA . HIS A 1 161 ? 28.164 2.566 -17.976 1.00 59.03 161 HIS A CA 1
ATOM 1271 C C . HIS A 1 161 ? 29.316 3.544 -18.202 1.00 59.03 161 HIS A C 1
ATOM 1273 O O . HIS A 1 161 ? 29.147 4.759 -18.123 1.00 59.03 161 HIS A O 1
ATOM 1279 N N . ARG A 1 162 ? 30.523 3.035 -18.438 1.00 57.00 162 ARG A N 1
ATOM 1280 C CA . ARG A 1 162 ? 31.662 3.870 -18.824 1.00 57.00 162 ARG A CA 1
ATOM 1281 C C . ARG A 1 162 ? 32.097 3.454 -20.211 1.00 57.00 162 ARG A C 1
ATOM 1283 O O . ARG A 1 162 ? 32.537 2.324 -20.397 1.00 57.00 162 ARG A O 1
ATOM 1290 N N . TYR A 1 163 ? 31.980 4.366 -21.166 1.00 55.69 163 TYR A N 1
ATOM 1291 C CA . TYR A 1 163 ? 32.639 4.190 -22.448 1.00 55.69 163 TYR A CA 1
ATOM 1292 C C . TYR A 1 163 ? 34.093 4.639 -22.296 1.00 55.69 163 TYR A C 1
ATOM 1294 O O . TYR A 1 163 ? 34.357 5.786 -21.921 1.00 55.69 163 TYR A O 1
ATOM 1302 N N . VAL A 1 164 ? 35.028 3.724 -22.549 1.00 55.72 164 VAL A N 1
ATOM 1303 C CA . VAL A 1 164 ? 36.458 4.032 -22.617 1.00 55.72 164 VAL A CA 1
ATOM 1304 C C . VAL A 1 164 ? 36.822 4.146 -24.090 1.00 55.72 164 VAL A C 1
ATOM 1306 O O . VAL A 1 164 ? 36.945 3.140 -24.781 1.00 55.72 164 VAL A O 1
ATOM 1309 N N . SER A 1 165 ? 36.990 5.377 -24.575 1.00 62.75 165 SER A N 1
ATOM 1310 C CA . SER A 1 165 ? 37.777 5.601 -25.794 1.00 62.75 165 SER A CA 1
ATOM 1311 C C . SER A 1 165 ? 39.238 5.810 -25.398 1.00 62.75 165 SER A C 1
ATOM 1313 O O . SER A 1 165 ? 39.498 6.190 -24.255 1.00 62.75 165 SER A O 1
ATOM 1315 N N . ALA A 1 166 ? 40.175 5.597 -26.328 1.00 63.03 166 ALA A N 1
ATOM 1316 C CA . ALA A 1 166 ? 41.629 5.600 -26.105 1.00 63.03 166 ALA A CA 1
ATOM 1317 C C . ALA A 1 166 ? 42.202 6.814 -25.331 1.00 63.03 166 ALA A C 1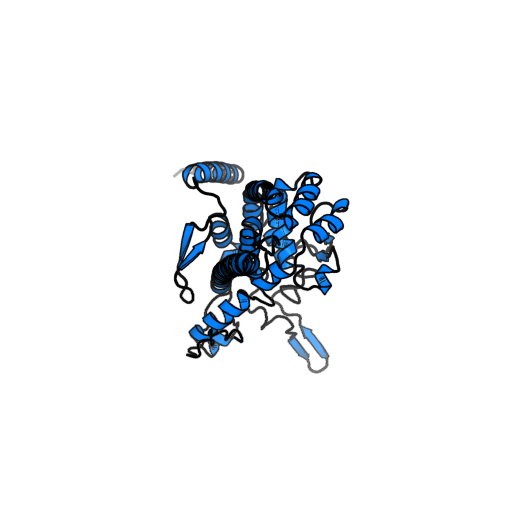
ATOM 1319 O O . ALA A 1 166 ? 43.348 6.769 -24.896 1.00 63.03 166 ALA A O 1
ATOM 1320 N N . SER A 1 167 ? 41.429 7.885 -25.130 1.00 58.50 167 SER A N 1
ATOM 1321 C CA . SER A 1 167 ? 41.849 9.105 -24.435 1.00 58.50 167 SER A CA 1
ATOM 1322 C C . SER A 1 167 ? 40.799 9.733 -23.501 1.00 58.50 167 SER A C 1
ATOM 1324 O O . SER A 1 167 ? 41.079 10.776 -22.909 1.00 58.50 167 SER A O 1
ATOM 1326 N N . LYS A 1 168 ? 39.599 9.149 -23.320 1.00 55.72 168 LYS A N 1
ATOM 1327 C CA . LYS A 1 168 ? 38.558 9.755 -22.462 1.00 55.72 168 LYS A CA 1
ATOM 1328 C C . LYS A 1 168 ? 37.581 8.742 -21.868 1.00 55.72 168 LYS A C 1
ATOM 1330 O O . LYS A 1 168 ? 37.031 7.902 -22.581 1.00 55.72 168 LYS A O 1
ATOM 1335 N N . TRP A 1 169 ? 37.314 8.912 -20.574 1.00 63.28 169 TRP A N 1
ATOM 1336 C CA . TRP A 1 169 ? 36.232 8.256 -19.843 1.00 63.28 169 TRP A CA 1
ATOM 1337 C C . TRP A 1 169 ? 34.938 9.058 -20.013 1.00 63.28 169 TRP A C 1
ATOM 1339 O O . TRP A 1 169 ? 34.899 10.240 -19.668 1.00 63.28 169 TRP A O 1
ATOM 1349 N N . ILE A 1 170 ? 33.879 8.431 -20.528 1.00 59.59 170 ILE A N 1
ATOM 1350 C CA . ILE A 1 170 ? 32.543 9.037 -20.632 1.00 59.59 170 ILE A CA 1
ATOM 1351 C C . ILE A 1 170 ? 31.583 8.221 -19.765 1.00 59.59 170 ILE A C 1
ATOM 1353 O O . ILE A 1 170 ? 31.446 7.014 -19.970 1.00 59.59 170 ILE A O 1
ATOM 1357 N N . LYS A 1 171 ? 30.929 8.868 -18.791 1.00 57.94 171 LYS A N 1
ATOM 1358 C CA . LYS A 1 171 ? 29.817 8.269 -18.041 1.00 57.94 171 LYS A CA 1
ATOM 1359 C C . LYS A 1 171 ? 28.605 8.229 -18.971 1.00 57.94 171 LYS A C 1
ATOM 1361 O O . LYS A 1 171 ? 28.144 9.268 -19.424 1.00 57.94 171 LYS A O 1
ATOM 1366 N N . VAL A 1 172 ? 28.138 7.030 -19.274 1.00 54.72 172 VAL A N 1
ATOM 1367 C CA . VAL A 1 172 ? 26.913 6.764 -20.017 1.00 54.72 172 VAL A CA 1
ATOM 1368 C C . VAL A 1 172 ? 25.822 6.523 -18.982 1.00 54.72 172 VAL A C 1
ATOM 1370 O O . VAL A 1 172 ? 25.896 5.588 -18.175 1.00 54.72 172 VAL A O 1
ATOM 1373 N N . GLU A 1 173 ? 24.849 7.423 -18.966 1.00 54.66 173 GLU A N 1
ATOM 1374 C CA . GLU A 1 173 ? 23.636 7.273 -18.170 1.00 54.66 173 GLU A CA 1
ATOM 1375 C C . GLU A 1 173 ? 22.827 6.088 -18.711 1.00 54.66 173 GLU A C 1
ATOM 1377 O O . GLU A 1 173 ? 22.815 5.827 -19.916 1.00 54.66 173 GLU A O 1
ATOM 1382 N N . SER A 1 174 ? 22.226 5.308 -17.809 1.00 51.12 174 SER A N 1
ATOM 1383 C CA . SER A 1 174 ? 21.415 4.150 -18.185 1.00 51.12 174 SER A CA 1
ATOM 1384 C C . SER A 1 174 ? 20.282 4.592 -19.115 1.00 51.12 174 SER A C 1
ATOM 1386 O O . SER A 1 174 ? 19.517 5.492 -18.786 1.00 51.12 174 SER A O 1
ATOM 1388 N N . HIS A 1 175 ? 20.160 3.953 -20.282 1.00 44.06 175 HIS A N 1
ATOM 1389 C CA . HIS A 1 175 ? 19.130 4.278 -21.277 1.00 44.06 175 HIS A CA 1
ATOM 1390 C C . HIS A 1 175 ? 17.709 3.893 -20.821 1.00 44.06 175 HIS A C 1
ATOM 1392 O O . HIS A 1 175 ? 16.727 4.320 -21.418 1.00 44.06 175 HIS A O 1
ATOM 1398 N N . TYR A 1 176 ? 17.588 3.094 -19.758 1.00 48.06 176 TYR A N 1
ATOM 1399 C CA . TYR A 1 176 ? 16.318 2.538 -19.283 1.00 48.06 176 TYR A CA 1
ATOM 1400 C C . TYR A 1 176 ? 15.443 3.536 -18.497 1.00 48.06 176 TYR A C 1
ATOM 1402 O O . TYR A 1 176 ? 14.388 3.160 -17.990 1.00 48.06 176 TYR A O 1
ATOM 1410 N N . GLY A 1 177 ? 15.842 4.809 -18.447 1.00 50.97 177 GLY A N 1
ATOM 1411 C CA . GLY A 1 177 ? 15.022 5.940 -18.013 1.00 50.97 177 GLY A CA 1
ATOM 1412 C C . GLY A 1 177 ? 15.866 7.062 -17.392 1.00 50.97 177 GLY A C 1
ATOM 1413 O O . GLY A 1 177 ? 16.954 6.792 -16.892 1.00 50.97 177 GLY A O 1
ATOM 1414 N N . PRO A 1 178 ? 15.381 8.317 -17.367 1.00 52.34 178 PRO A N 1
ATOM 1415 C CA . PRO A 1 178 ? 16.092 9.449 -16.758 1.00 52.34 178 PRO A CA 1
ATOM 1416 C C . PRO A 1 178 ? 16.089 9.426 -15.214 1.00 52.34 178 PRO A C 1
ATOM 1418 O O . PRO A 1 178 ? 16.461 10.411 -14.580 1.00 52.34 178 PRO A O 1
ATOM 1421 N N . PHE A 1 179 ? 15.630 8.339 -14.589 1.00 63.25 179 PHE A N 1
ATOM 1422 C CA . PHE A 1 179 ? 15.354 8.287 -13.156 1.00 63.25 179 PHE A CA 1
ATOM 1423 C C . PHE A 1 179 ? 16.392 7.436 -12.434 1.00 63.25 179 PHE A C 1
ATOM 1425 O O . PHE A 1 179 ? 16.581 6.261 -12.737 1.00 63.25 179 PHE A O 1
ATOM 1432 N N . GLU A 1 180 ? 17.069 8.042 -11.460 1.00 62.84 180 GLU A N 1
ATOM 1433 C CA . GLU A 1 180 ? 18.183 7.420 -10.737 1.00 62.84 180 GLU A CA 1
ATOM 1434 C C . GLU A 1 180 ? 17.740 6.215 -9.888 1.00 62.84 180 GLU A C 1
ATOM 1436 O O . GLU A 1 180 ? 18.513 5.271 -9.691 1.00 62.84 180 GLU A O 1
ATOM 1441 N N . LYS A 1 181 ? 16.495 6.252 -9.392 1.00 78.12 181 LYS A N 1
ATOM 1442 C CA . LYS A 1 181 ? 15.888 5.228 -8.537 1.00 78.12 181 LYS A CA 1
ATOM 1443 C C . LYS A 1 181 ? 14.354 5.287 -8.611 1.00 78.12 181 LYS A C 1
ATOM 1445 O O . LYS A 1 181 ? 13.796 6.374 -8.771 1.00 78.12 181 LYS A O 1
ATOM 1450 N N . HIS A 1 182 ? 13.680 4.143 -8.477 1.00 78.62 182 HIS A N 1
ATOM 1451 C CA . HIS A 1 182 ? 12.213 4.039 -8.551 1.00 78.62 182 HIS A CA 1
ATOM 1452 C C . HIS A 1 182 ? 11.490 4.863 -7.465 1.00 78.62 182 HIS A C 1
ATOM 1454 O O . HIS A 1 182 ? 10.446 5.444 -7.752 1.00 78.62 182 HIS A O 1
ATOM 1460 N N . ASP A 1 183 ? 12.066 4.988 -6.268 1.00 81.06 183 ASP A N 1
ATOM 1461 C CA . ASP A 1 183 ? 11.535 5.736 -5.114 1.00 81.06 183 ASP A CA 1
ATOM 1462 C C . ASP A 1 183 ? 12.111 7.163 -4.981 1.00 81.06 183 ASP A C 1
ATOM 1464 O O . ASP A 1 183 ? 11.881 7.854 -3.991 1.00 81.06 183 ASP A O 1
ATOM 1468 N N . ASN A 1 184 ? 12.862 7.651 -5.976 1.00 86.44 184 ASN A N 1
ATOM 1469 C CA . ASN A 1 184 ? 13.327 9.038 -5.985 1.00 86.44 184 ASN A CA 1
ATOM 1470 C C . ASN A 1 184 ? 12.259 9.951 -6.605 1.00 86.44 184 ASN A C 1
ATOM 1472 O O . ASN A 1 184 ? 12.349 10.312 -7.777 1.00 86.44 184 ASN A O 1
ATOM 1476 N N . TYR A 1 185 ? 11.270 10.362 -5.810 1.00 88.44 185 TYR A N 1
ATOM 1477 C CA . TYR A 1 185 ? 10.110 11.153 -6.259 1.00 88.44 185 TYR A CA 1
ATOM 1478 C C . TYR A 1 185 ? 10.442 12.554 -6.802 1.00 88.44 185 TYR A C 1
ATOM 1480 O O . TYR A 1 185 ? 9.639 13.156 -7.518 1.00 88.44 185 TYR A O 1
ATOM 1488 N N . HIS A 1 186 ? 11.637 13.071 -6.503 1.00 85.62 186 HIS A N 1
ATOM 1489 C CA . HIS A 1 186 ? 12.133 14.318 -7.088 1.00 85.62 186 HIS A CA 1
ATOM 1490 C C . HIS A 1 186 ? 12.441 14.151 -8.580 1.00 85.62 186 HIS A C 1
ATOM 1492 O O . HIS A 1 186 ? 12.275 15.083 -9.363 1.00 85.62 186 HIS A O 1
ATOM 1498 N N . THR A 1 187 ? 12.910 12.969 -8.985 1.00 83.62 187 THR A N 1
ATOM 1499 C CA . THR A 1 187 ? 13.289 12.700 -10.378 1.00 83.62 187 THR A CA 1
ATOM 1500 C C . THR A 1 187 ? 12.253 11.850 -11.089 1.00 83.62 187 THR A C 1
ATOM 1502 O O . THR A 1 187 ? 11.915 12.185 -12.218 1.00 83.62 187 THR A O 1
ATOM 1505 N N . ASN A 1 188 ? 11.715 10.819 -10.433 1.00 88.12 188 ASN A N 1
ATOM 1506 C CA . ASN A 1 188 ? 10.736 9.876 -10.956 1.00 88.12 188 ASN A CA 1
ATOM 1507 C C . ASN A 1 188 ? 9.294 10.328 -10.656 1.00 88.12 188 ASN A C 1
ATOM 1509 O O . ASN A 1 188 ? 8.840 10.201 -9.517 1.00 88.12 188 ASN A O 1
ATOM 1513 N N . PRO A 1 189 ? 8.530 10.791 -11.661 1.00 91.38 189 PRO A N 1
ATOM 1514 C CA . PRO A 1 189 ? 7.154 11.221 -11.461 1.00 91.38 189 PRO A CA 1
ATOM 1515 C C . PRO A 1 189 ? 6.168 10.046 -11.442 1.00 91.38 189 PRO A C 1
ATOM 1517 O O . PRO A 1 189 ? 4.978 10.277 -11.247 1.00 91.38 189 PRO A O 1
ATOM 1520 N N . ALA A 1 190 ? 6.615 8.802 -11.666 1.00 92.19 190 ALA A N 1
ATOM 1521 C CA . ALA A 1 190 ? 5.733 7.663 -11.912 1.00 92.19 190 ALA A CA 1
ATOM 1522 C C . ALA A 1 190 ? 4.693 7.459 -10.809 1.00 92.19 190 ALA A C 1
ATOM 1524 O O . ALA A 1 190 ? 3.506 7.388 -11.113 1.00 92.19 190 ALA A O 1
ATOM 1525 N N . LEU A 1 191 ? 5.110 7.434 -9.538 1.00 94.75 191 LEU A N 1
ATOM 1526 C CA . LEU A 1 191 ? 4.172 7.240 -8.430 1.00 94.75 191 LEU A CA 1
ATOM 1527 C C . LEU A 1 191 ? 3.122 8.361 -8.380 1.00 94.75 191 LEU A C 1
ATOM 1529 O O . LEU A 1 191 ? 1.930 8.086 -8.255 1.00 94.75 191 LEU A O 1
ATOM 1533 N N . TYR A 1 192 ? 3.549 9.618 -8.544 1.00 95.88 192 TYR A N 1
ATOM 1534 C CA . TYR A 1 192 ? 2.636 10.762 -8.549 1.00 95.88 192 TYR A CA 1
ATOM 1535 C C . TYR A 1 192 ? 1.662 10.677 -9.725 1.00 95.88 192 TYR A C 1
ATOM 1537 O O . TYR A 1 192 ? 0.454 10.784 -9.542 1.00 95.88 192 TYR A O 1
ATOM 1545 N N . VAL A 1 193 ? 2.168 10.447 -10.936 1.00 95.38 193 VAL A N 1
ATOM 1546 C CA . VAL A 1 193 ? 1.346 10.365 -12.147 1.00 95.38 193 VAL A CA 1
ATOM 1547 C C . VAL A 1 193 ? 0.345 9.215 -12.045 1.00 95.38 193 VAL A C 1
ATOM 1549 O O . VAL A 1 193 ? -0.835 9.408 -12.336 1.00 95.38 193 VAL A O 1
ATOM 1552 N N . PHE A 1 194 ? 0.779 8.039 -11.585 1.00 97.06 194 PHE A N 1
ATOM 1553 C CA . PHE A 1 194 ? -0.084 6.867 -11.475 1.00 97.06 194 PHE A CA 1
ATOM 1554 C C . PHE A 1 194 ? -1.180 7.028 -10.421 1.00 97.06 194 PHE A C 1
ATOM 1556 O O . PHE A 1 194 ? -2.298 6.584 -10.675 1.00 97.06 194 PHE A O 1
ATOM 1563 N N . LEU A 1 195 ? -0.908 7.674 -9.284 1.00 97.75 195 LEU A N 1
ATOM 1564 C CA . LEU A 1 195 ? -1.894 7.811 -8.206 1.00 97.75 195 LEU A CA 1
ATOM 1565 C C . LEU A 1 195 ? -2.735 9.094 -8.295 1.00 97.75 195 LEU A C 1
ATOM 1567 O O . LEU A 1 195 ? -3.890 9.088 -7.871 1.00 97.75 195 LEU A O 1
ATOM 1571 N N . MET A 1 196 ? -2.194 10.176 -8.864 1.00 97.00 196 MET A N 1
ATOM 1572 C CA . MET A 1 196 ? -2.786 11.518 -8.774 1.00 97.00 196 MET A CA 1
ATOM 1573 C C . MET A 1 196 ? -3.279 12.083 -10.118 1.00 97.00 196 MET A C 1
ATOM 1575 O O . MET A 1 196 ? -4.251 12.843 -10.132 1.00 97.00 196 MET A O 1
ATOM 1579 N N . ASP A 1 197 ? -2.668 11.740 -11.262 1.00 95.75 197 ASP A N 1
ATOM 1580 C CA . ASP A 1 197 ? -3.016 12.362 -12.552 1.00 95.75 197 ASP A CA 1
ATOM 1581 C C . ASP A 1 197 ? -4.122 11.612 -13.314 1.00 95.75 197 ASP A C 1
ATOM 1583 O O . ASP A 1 197 ? -3.884 10.757 -14.169 1.00 95.75 197 ASP A O 1
ATOM 1587 N N . THR A 1 198 ? -5.369 12.010 -13.063 1.00 96.44 198 THR A N 1
ATOM 1588 C CA . THR A 1 198 ? -6.570 11.442 -13.711 1.00 96.44 198 THR A CA 1
ATOM 1589 C C . THR A 1 198 ? -6.663 11.645 -15.232 1.00 96.44 198 THR A C 1
ATOM 1591 O O . THR A 1 198 ? -7.495 11.001 -15.887 1.00 96.44 198 THR A O 1
ATOM 1594 N N . ARG A 1 199 ? -5.841 12.523 -15.826 1.00 95.19 199 ARG A N 1
ATOM 1595 C CA . ARG A 1 199 ? -5.846 12.768 -17.279 1.00 95.19 199 ARG A CA 1
ATOM 1596 C C . ARG A 1 199 ? -5.207 11.599 -18.017 1.00 95.19 199 ARG A C 1
ATOM 1598 O O . ARG A 1 199 ? -5.726 11.173 -19.048 1.00 95.19 199 ARG A O 1
ATOM 1605 N N . VAL A 1 200 ? -4.131 11.053 -17.456 1.00 92.69 200 VAL A N 1
ATOM 1606 C CA . VAL A 1 200 ? -3.321 10.004 -18.091 1.00 92.69 200 VAL A CA 1
ATOM 1607 C C . VAL A 1 200 ? -3.478 8.646 -17.412 1.00 92.69 200 VAL A C 1
ATOM 1609 O O . VAL A 1 200 ? -3.573 7.645 -18.116 1.00 92.69 200 VAL A O 1
ATOM 1612 N N . SER A 1 201 ? -3.601 8.601 -16.082 1.00 96.62 201 SER A N 1
ATOM 1613 C CA . SER A 1 201 ? -3.644 7.351 -15.321 1.00 96.62 201 SER A CA 1
ATOM 1614 C C . SER A 1 201 ? -5.067 6.801 -15.185 1.00 96.62 201 SER A C 1
ATOM 1616 O O . SER A 1 201 ? -5.994 7.500 -14.760 1.00 96.62 201 SER A O 1
ATOM 1618 N N . VAL A 1 202 ? -5.255 5.529 -15.547 1.00 98.31 202 VAL A N 1
ATOM 1619 C CA . VAL A 1 202 ? -6.489 4.780 -15.266 1.00 98.31 202 VAL A CA 1
ATOM 1620 C C . VAL A 1 202 ? -6.590 4.507 -13.770 1.00 98.31 202 VAL A C 1
ATOM 1622 O O . VAL A 1 202 ? -7.651 4.751 -13.196 1.00 98.31 202 VAL A O 1
ATOM 1625 N N . LEU A 1 203 ? -5.496 4.093 -13.131 1.00 98.19 203 LEU A N 1
ATOM 1626 C CA . LEU A 1 203 ? -5.437 3.877 -11.687 1.00 98.19 203 LEU A CA 1
ATOM 1627 C C . LEU A 1 203 ? -5.858 5.121 -10.885 1.00 98.19 203 LEU A C 1
ATOM 1629 O O . LEU A 1 203 ? -6.688 5.017 -9.985 1.00 98.19 203 LEU A O 1
ATOM 1633 N N . ALA A 1 204 ? -5.388 6.314 -11.257 1.00 98.25 204 ALA A N 1
ATOM 1634 C CA . ALA A 1 204 ? -5.779 7.560 -10.594 1.00 98.25 204 ALA A CA 1
ATOM 1635 C C . ALA A 1 204 ? -7.288 7.821 -10.726 1.00 98.25 204 ALA A C 1
ATOM 1637 O O . ALA A 1 204 ? -7.927 8.301 -9.790 1.00 98.25 204 ALA A O 1
ATOM 1638 N N . ARG A 1 205 ? -7.886 7.487 -11.881 1.00 98.56 205 ARG A N 1
ATOM 1639 C CA . ARG A 1 205 ? -9.340 7.588 -12.081 1.00 98.56 205 ARG A CA 1
ATOM 1640 C C . ARG A 1 205 ? -10.103 6.598 -11.205 1.00 98.56 205 ARG A C 1
ATOM 1642 O O . ARG A 1 205 ? -11.106 7.001 -10.627 1.00 98.56 205 ARG A O 1
ATOM 1649 N N . ILE A 1 206 ? -9.622 5.361 -11.075 1.00 98.38 206 ILE A N 1
ATOM 1650 C CA . ILE A 1 206 ? -10.210 4.354 -10.178 1.00 98.38 206 ILE A CA 1
ATOM 1651 C C . ILE A 1 206 ? -10.184 4.881 -8.740 1.00 98.38 206 ILE A C 1
ATOM 1653 O O . ILE A 1 206 ? -11.238 5.046 -8.130 1.00 98.38 206 ILE A O 1
ATOM 1657 N N . LEU A 1 207 ? -9.015 5.274 -8.225 1.00 98.44 207 LEU A N 1
ATOM 1658 C CA . LEU A 1 207 ? -8.883 5.815 -6.865 1.00 98.44 207 LEU A CA 1
ATOM 1659 C C . LEU A 1 207 ? -9.783 7.040 -6.642 1.00 98.44 207 LEU A C 1
ATOM 1661 O O . LEU A 1 207 ? -10.440 7.157 -5.608 1.00 98.44 207 LEU A O 1
ATOM 1665 N N . ARG A 1 208 ? -9.889 7.927 -7.638 1.00 97.81 208 ARG A N 1
ATOM 1666 C CA . ARG A 1 208 ? -10.800 9.078 -7.604 1.00 97.81 208 ARG A CA 1
ATOM 1667 C C . ARG A 1 208 ? -12.271 8.656 -7.510 1.00 97.81 208 ARG A C 1
ATOM 1669 O O . ARG A 1 208 ? -13.026 9.264 -6.757 1.00 97.81 208 ARG A O 1
ATOM 1676 N N . CYS A 1 209 ? -12.679 7.621 -8.241 1.00 97.69 209 CYS A N 1
ATOM 1677 C CA . CYS A 1 209 ? -14.045 7.091 -8.235 1.00 97.69 209 CYS A CA 1
ATOM 1678 C C . CYS A 1 209 ? -14.449 6.440 -6.903 1.00 97.69 209 CYS A C 1
ATOM 1680 O O . CYS A 1 209 ? -15.634 6.471 -6.561 1.00 97.69 209 CYS A O 1
ATOM 1682 N N . TYR A 1 210 ? -13.495 5.877 -6.159 1.00 98.12 210 TYR A N 1
ATOM 1683 C CA . TYR A 1 210 ? -13.728 5.262 -4.845 1.00 98.12 210 TYR A CA 1
ATOM 1684 C C . TYR A 1 210 ? -13.492 6.214 -3.665 1.00 98.12 210 TYR A C 1
ATOM 1686 O O . TYR A 1 210 ? -13.890 5.909 -2.542 1.00 98.12 210 TYR A O 1
ATOM 1694 N N . SER A 1 211 ? -12.900 7.389 -3.905 1.00 98.19 211 SER A N 1
ATOM 1695 C CA . SER A 1 211 ? -12.558 8.342 -2.843 1.00 98.19 211 SER A CA 1
ATOM 1696 C C . SER A 1 211 ? -13.770 8.786 -2.019 1.00 98.19 211 SER A C 1
ATOM 1698 O O . SER A 1 211 ? -13.651 8.931 -0.805 1.00 98.19 211 SER A O 1
ATOM 1700 N N . ARG A 1 212 ? -14.946 8.948 -2.641 1.00 97.81 212 ARG A N 1
ATOM 1701 C CA . ARG A 1 212 ? -16.158 9.379 -1.926 1.00 97.81 212 ARG A CA 1
ATOM 1702 C C . ARG A 1 212 ? -16.662 8.316 -0.951 1.00 97.81 212 ARG A C 1
ATOM 1704 O O . ARG A 1 212 ? -16.971 8.643 0.191 1.00 97.81 212 ARG A O 1
ATOM 1711 N N . ASP A 1 213 ? -16.702 7.058 -1.382 1.00 97.56 213 ASP A N 1
ATOM 1712 C CA . ASP A 1 213 ? -17.100 5.933 -0.527 1.00 97.56 213 ASP A CA 1
ATOM 1713 C C . ASP A 1 213 ? -16.092 5.738 0.606 1.00 97.56 213 ASP A C 1
ATOM 1715 O O . ASP A 1 213 ? -16.466 5.468 1.744 1.00 97.56 213 ASP A O 1
ATOM 1719 N N . PHE A 1 214 ? -14.806 5.936 0.307 1.00 98.25 214 PHE A N 1
ATOM 1720 C CA . PHE A 1 214 ? -13.748 5.875 1.305 1.00 98.25 214 PHE A CA 1
ATOM 1721 C C . PHE A 1 214 ? -13.879 7.007 2.332 1.00 98.25 214 PHE A C 1
ATOM 1723 O O . PHE A 1 214 ? -13.723 6.780 3.529 1.00 98.25 214 PHE A O 1
ATOM 1730 N N . TYR A 1 215 ? -14.210 8.222 1.887 1.00 98.12 215 TYR A N 1
ATOM 1731 C CA . TYR A 1 215 ? -14.462 9.354 2.776 1.00 98.12 215 TYR A CA 1
ATOM 1732 C C . TYR A 1 215 ? -15.673 9.116 3.683 1.00 98.12 215 TYR A C 1
ATOM 1734 O O . TYR A 1 215 ? -15.626 9.459 4.863 1.00 98.12 215 TYR A O 1
ATOM 1742 N N . GLN A 1 216 ? -16.731 8.484 3.163 1.00 97.31 216 GLN A N 1
ATOM 1743 C CA . GLN A 1 216 ? -17.877 8.081 3.976 1.00 97.31 216 GLN A CA 1
ATOM 1744 C C . GLN A 1 216 ? -17.478 7.035 5.022 1.00 97.31 216 GLN A C 1
ATOM 1746 O O . GLN A 1 216 ? -17.813 7.197 6.191 1.00 97.31 216 GLN A O 1
ATOM 1751 N N . LEU A 1 217 ? -16.694 6.022 4.637 1.00 96.75 217 LEU A N 1
ATOM 1752 C CA . LEU A 1 217 ? -16.172 5.036 5.584 1.00 96.75 217 LEU A CA 1
ATOM 1753 C C . LEU A 1 217 ? -15.323 5.702 6.684 1.00 96.75 217 LEU A C 1
ATOM 1755 O O . LEU A 1 217 ? -15.475 5.380 7.860 1.00 96.75 217 LEU A O 1
ATOM 1759 N N . LEU A 1 218 ? -14.485 6.681 6.324 1.00 97.69 218 LEU A N 1
ATOM 1760 C CA . LEU A 1 218 ? -13.723 7.483 7.285 1.00 97.69 218 LEU A CA 1
ATOM 1761 C C . LEU A 1 218 ? -14.629 8.262 8.236 1.00 97.69 218 LEU A C 1
ATOM 1763 O O . LEU A 1 218 ? -14.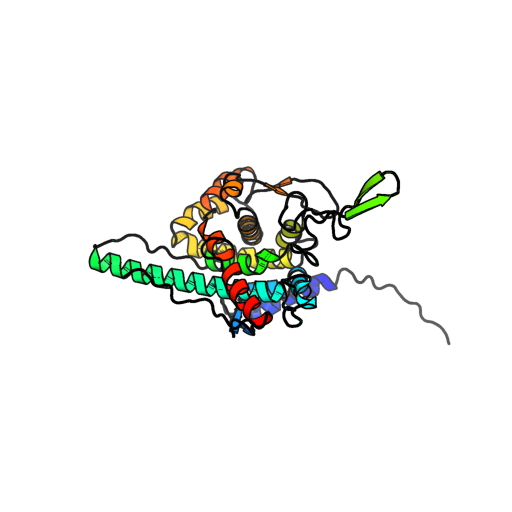373 8.256 9.436 1.00 97.69 218 LEU A O 1
ATOM 1767 N N . ALA A 1 219 ? -15.690 8.896 7.740 1.00 96.88 219 ALA A N 1
ATOM 1768 C CA . ALA A 1 219 ? -16.661 9.585 8.588 1.00 96.88 219 ALA A CA 1
ATOM 1769 C C . ALA A 1 219 ? -17.353 8.619 9.572 1.00 96.88 219 ALA A C 1
ATOM 1771 O O . ALA A 1 219 ? -17.514 8.931 10.759 1.00 96.88 219 ALA A O 1
ATOM 1772 N N . ASP A 1 220 ? -17.712 7.427 9.093 1.00 95.44 220 ASP A N 1
ATOM 1773 C CA . ASP A 1 220 ? -18.397 6.389 9.867 1.00 95.44 220 ASP A CA 1
ATOM 1774 C C . ASP A 1 220 ? -17.503 5.745 10.938 1.00 95.44 220 ASP A C 1
ATOM 1776 O O . ASP A 1 220 ? -18.019 5.175 11.902 1.00 95.44 220 ASP A O 1
ATOM 1780 N N . GLU A 1 221 ? -16.180 5.818 10.794 1.00 94.81 221 GLU A N 1
ATOM 1781 C CA . GLU A 1 221 ? -15.212 5.274 11.752 1.00 94.81 221 GLU A CA 1
ATOM 1782 C C . GLU A 1 221 ? -14.553 6.345 12.632 1.00 94.81 221 GLU A C 1
ATOM 1784 O O . GLU A 1 221 ? -14.155 6.046 13.758 1.00 94.81 221 GLU A O 1
ATOM 1789 N N . ALA A 1 222 ? -14.497 7.606 12.192 1.00 94.56 222 ALA A N 1
ATOM 1790 C CA . ALA A 1 222 ? -13.807 8.686 12.902 1.00 94.56 222 ALA A CA 1
ATOM 1791 C C . ALA A 1 222 ? -14.308 8.913 14.337 1.00 94.56 222 ALA A C 1
ATOM 1793 O O . ALA A 1 222 ? -13.536 9.323 15.197 1.00 94.56 222 ALA A O 1
ATOM 1794 N N . HIS A 1 223 ? -15.586 8.638 14.611 1.00 89.38 223 HIS A N 1
ATOM 1795 C CA . HIS A 1 223 ? -16.162 8.754 15.954 1.00 89.38 223 HIS A CA 1
ATOM 1796 C C . HIS A 1 223 ? -15.903 7.529 16.844 1.00 89.38 223 HIS A C 1
ATOM 1798 O O . HIS A 1 223 ? -16.100 7.605 18.055 1.00 89.38 223 HIS A O 1
ATOM 1804 N N . ARG A 1 224 ? -15.503 6.395 16.255 1.00 90.31 224 ARG A N 1
ATOM 1805 C CA . ARG A 1 224 ? -15.222 5.140 16.970 1.00 90.31 224 ARG A CA 1
ATOM 1806 C C . ARG A 1 224 ? -13.763 5.031 17.384 1.00 90.31 224 ARG A C 1
ATOM 1808 O O . ARG A 1 224 ? -13.483 4.398 18.392 1.00 90.31 224 ARG A O 1
ATOM 1815 N N . TYR A 1 225 ? -12.868 5.646 16.614 1.00 92.31 225 TYR A N 1
ATOM 1816 C CA . TYR A 1 225 ? -11.426 5.575 16.813 1.00 92.31 225 TYR A CA 1
ATOM 1817 C C . TYR A 1 225 ? -10.862 6.949 17.169 1.00 92.31 225 TYR A C 1
ATOM 1819 O O . TYR A 1 225 ? -10.842 7.871 16.347 1.00 92.31 225 TYR A O 1
ATOM 1827 N N . SER A 1 226 ? -10.378 7.082 18.405 1.00 90.81 226 SER A N 1
ATOM 1828 C CA . SER A 1 226 ? -9.903 8.352 18.966 1.00 90.81 226 SER A CA 1
ATOM 1829 C C . SER A 1 226 ? -8.765 8.988 18.154 1.00 90.81 226 SER A C 1
ATOM 1831 O O . SER A 1 226 ? -8.712 10.213 18.032 1.00 90.81 226 SER A O 1
ATOM 1833 N N . HIS A 1 227 ? -7.905 8.181 17.523 1.00 92.06 227 HIS A N 1
ATOM 1834 C CA . HIS A 1 227 ? -6.808 8.654 16.671 1.00 92.06 227 HIS A CA 1
ATOM 1835 C C . HIS A 1 227 ? -7.250 9.165 15.294 1.00 92.06 227 HIS A C 1
ATOM 1837 O O . HIS A 1 227 ? -6.508 9.918 14.670 1.00 92.06 227 HIS A O 1
ATOM 1843 N N . LEU A 1 228 ? -8.447 8.807 14.815 1.00 95.56 228 LEU A N 1
ATOM 1844 C CA . LEU A 1 228 ? -8.964 9.265 13.518 1.00 95.56 228 LEU A CA 1
ATOM 1845 C C . LEU A 1 228 ? -9.777 10.560 13.625 1.00 95.56 228 LEU A C 1
ATOM 1847 O O . LEU A 1 228 ? -9.823 11.337 12.668 1.00 95.56 228 LEU A O 1
ATOM 1851 N N . SER A 1 229 ? -10.399 10.821 14.779 1.00 95.25 229 SER A N 1
ATOM 1852 C CA . SER A 1 229 ? -11.272 11.986 14.969 1.00 95.25 229 SER A CA 1
ATOM 1853 C C . SER A 1 229 ? -10.599 13.336 14.661 1.00 95.25 229 SER A C 1
ATOM 1855 O O . SER A 1 229 ? -11.236 14.143 13.974 1.00 95.25 229 SER A O 1
ATOM 1857 N N . PRO A 1 230 ? -9.358 13.630 15.113 1.00 96.75 230 PRO A N 1
ATOM 1858 C CA . PRO A 1 230 ? -8.708 14.908 14.814 1.00 96.75 230 PRO A CA 1
ATOM 1859 C C . PRO A 1 230 ? -8.446 15.081 13.318 1.00 96.75 230 PRO A C 1
ATOM 1861 O O . PRO A 1 230 ? -8.684 16.153 12.761 1.00 96.75 230 PRO A O 1
ATOM 1864 N N . PHE A 1 231 ? -8.013 14.007 12.653 1.00 97.94 231 PHE A N 1
ATOM 1865 C CA . PHE A 1 231 ? -7.775 14.012 11.217 1.00 97.94 231 PHE A CA 1
ATOM 1866 C C . PHE A 1 231 ? -9.070 14.277 10.448 1.00 97.94 231 PHE A C 1
ATOM 1868 O O . PHE A 1 231 ? -9.120 15.190 9.625 1.00 97.94 231 PHE A O 1
ATOM 1875 N N . PHE A 1 232 ? -10.148 13.553 10.761 1.00 98.00 232 PHE A N 1
ATOM 1876 C CA . PHE A 1 232 ? -11.433 13.753 10.095 1.00 98.00 232 PHE A CA 1
ATOM 1877 C C . PHE A 1 232 ? -11.956 15.188 10.262 1.00 98.00 232 PHE A C 1
ATOM 1879 O O . PHE A 1 232 ? -12.368 15.800 9.277 1.00 98.00 232 PHE A O 1
ATOM 1886 N N . ALA A 1 233 ? -11.856 15.776 11.458 1.00 97.75 233 ALA A N 1
ATOM 1887 C CA . ALA A 1 233 ? -12.257 17.166 11.691 1.00 97.75 233 ALA A CA 1
ATOM 1888 C C . ALA A 1 233 ? -11.487 18.166 10.803 1.00 97.75 233 ALA A C 1
ATOM 1890 O O . ALA A 1 233 ? -12.070 19.117 10.284 1.00 97.75 233 ALA A O 1
ATOM 1891 N N . LEU A 1 234 ? -10.189 17.940 10.571 1.00 97.88 234 LEU A N 1
ATOM 1892 C CA . LEU A 1 234 ? -9.392 18.765 9.658 1.00 97.88 234 LEU A CA 1
ATOM 1893 C C . LEU A 1 234 ? -9.825 18.597 8.199 1.00 97.88 234 LEU A C 1
ATOM 1895 O O . LEU A 1 234 ? -9.894 19.584 7.466 1.00 97.88 234 LEU A O 1
ATOM 1899 N N . THR A 1 235 ? -10.181 17.379 7.778 1.00 97.62 235 THR A N 1
ATOM 1900 C CA . THR A 1 235 ? -10.639 17.128 6.400 1.00 97.62 235 THR A CA 1
ATOM 1901 C C . THR A 1 235 ? -11.927 17.876 6.054 1.00 97.62 235 THR A C 1
ATOM 1903 O O . THR A 1 235 ? -12.135 18.199 4.891 1.00 97.62 235 THR A O 1
ATOM 1906 N N . GLN A 1 236 ? -12.757 18.243 7.036 1.00 97.06 236 GLN A N 1
ATOM 1907 C CA . GLN A 1 236 ? -13.962 19.051 6.798 1.00 97.06 236 GLN A CA 1
ATOM 1908 C C . GLN A 1 236 ? -13.643 20.472 6.303 1.00 97.06 236 GLN A C 1
ATOM 1910 O O . GLN A 1 236 ? -14.477 21.104 5.656 1.00 97.06 236 GLN A O 1
ATOM 1915 N N . LYS A 1 237 ? -12.430 20.977 6.570 1.00 97.44 237 LYS A N 1
ATOM 1916 C CA . LYS A 1 237 ? -11.930 22.252 6.028 1.00 97.44 237 LYS A CA 1
ATOM 1917 C C . LYS A 1 237 ? -11.375 22.100 4.605 1.00 97.44 237 LYS A C 1
ATOM 1919 O O . LYS A 1 237 ? -11.193 23.091 3.900 1.00 97.44 237 LYS A O 1
ATOM 1924 N N . TRP A 1 238 ? -11.120 20.871 4.156 1.00 97.06 238 TRP A N 1
ATOM 1925 C CA . TRP A 1 238 ? -10.637 20.573 2.814 1.00 97.06 238 TRP A CA 1
ATOM 1926 C C . TRP A 1 238 ? -11.822 20.375 1.861 1.00 97.06 238 TRP A C 1
ATOM 1928 O O . TRP A 1 238 ? -12.432 19.314 1.785 1.00 97.06 238 TRP A O 1
ATOM 1938 N N . LYS A 1 239 ? -12.115 21.419 1.075 1.00 96.56 239 LYS A N 1
ATOM 1939 C CA . LYS A 1 239 ? -13.288 21.506 0.183 1.00 96.56 239 LYS A CA 1
ATOM 1940 C C . LYS A 1 239 ? -13.486 20.312 -0.766 1.00 96.56 239 LYS A C 1
ATOM 1942 O O . LYS A 1 239 ? -14.620 20.022 -1.126 1.00 96.56 239 LYS A O 1
ATOM 1947 N N . THR A 1 240 ? -12.404 19.676 -1.208 1.00 96.69 240 THR A N 1
ATOM 1948 C CA . THR A 1 240 ? -12.409 18.547 -2.153 1.00 96.69 240 THR A CA 1
ATOM 1949 C C . THR A 1 240 ? -12.007 17.223 -1.499 1.00 96.69 240 THR A C 1
ATOM 1951 O O . THR A 1 240 ? -11.697 16.273 -2.210 1.00 96.69 240 THR A O 1
ATOM 1954 N N . ALA A 1 241 ? -11.995 17.125 -0.162 1.00 97.12 241 ALA A N 1
ATOM 1955 C CA . ALA A 1 241 ? -11.522 15.932 0.545 1.00 97.12 241 ALA A CA 1
ATOM 1956 C C . ALA A 1 241 ? -12.202 14.645 0.059 1.00 97.12 241 ALA A C 1
ATOM 1958 O O . ALA A 1 241 ? -11.524 13.677 -0.264 1.00 97.12 241 ALA A O 1
ATOM 1959 N N . ASP A 1 242 ? -13.524 14.644 -0.089 1.00 96.75 242 ASP A N 1
ATOM 1960 C CA . ASP A 1 242 ? -14.289 13.486 -0.560 1.00 96.75 242 ASP A CA 1
ATOM 1961 C C . ASP A 1 242 ? -13.834 12.975 -1.938 1.00 96.75 242 ASP A C 1
ATOM 1963 O O . ASP A 1 242 ? -13.862 11.777 -2.210 1.00 96.75 242 ASP A O 1
ATOM 1967 N N . GLN A 1 243 ? -13.340 13.862 -2.797 1.00 96.44 243 GLN A N 1
ATOM 1968 C CA . GLN A 1 243 ? -12.822 13.516 -4.116 1.00 96.44 243 GLN A CA 1
ATOM 1969 C C . GLN A 1 243 ? -11.355 13.092 -4.075 1.00 96.44 243 GLN A C 1
ATOM 1971 O O . GLN A 1 243 ? -10.922 12.343 -4.945 1.00 96.44 243 GLN A O 1
ATOM 1976 N N . GLU A 1 244 ? -10.554 13.576 -3.128 1.00 96.56 244 GLU A N 1
ATOM 1977 C CA . GLU A 1 244 ? -9.094 13.459 -3.215 1.00 96.56 244 GLU A CA 1
ATOM 1978 C C . GLU A 1 244 ? -8.407 12.717 -2.087 1.00 96.56 244 GLU A C 1
ATOM 1980 O O . GLU A 1 244 ? -7.220 12.410 -2.211 1.00 96.56 244 GLU A O 1
ATOM 1985 N N . ILE A 1 245 ? -9.130 12.377 -1.030 1.00 98.19 245 ILE A N 1
ATOM 1986 C CA . ILE A 1 245 ? -8.534 11.826 0.175 1.00 98.19 245 ILE A CA 1
ATOM 1987 C C . ILE A 1 245 ? -7.902 10.454 -0.058 1.00 98.19 245 ILE A C 1
ATOM 1989 O O . ILE A 1 245 ? -6.777 10.246 0.374 1.00 98.19 245 ILE A O 1
ATOM 1993 N N . LEU A 1 246 ? -8.552 9.549 -0.796 1.00 98.62 246 LEU A N 1
ATOM 1994 C CA . LEU A 1 246 ? -8.029 8.198 -1.014 1.00 98.62 246 LEU A CA 1
ATOM 1995 C C . LEU A 1 246 ? -6.675 8.206 -1.752 1.00 98.62 246 LEU A C 1
ATOM 1997 O O . LEU A 1 246 ? -5.698 7.717 -1.181 1.00 98.62 246 LEU A O 1
ATOM 2001 N N . PRO A 1 247 ? -6.553 8.788 -2.965 1.00 98.38 247 PRO A N 1
ATOM 2002 C CA . PRO A 1 247 ? -5.259 8.845 -3.642 1.00 98.38 247 PRO A CA 1
ATOM 2003 C C . PRO A 1 247 ? -4.223 9.671 -2.863 1.00 98.38 247 PRO A C 1
ATOM 2005 O O . PRO A 1 247 ? -3.049 9.312 -2.859 1.00 98.38 247 PRO A O 1
ATOM 2008 N N . SER A 1 248 ? -4.636 10.723 -2.143 1.00 98.31 248 SER A N 1
ATOM 2009 C CA . SER A 1 248 ? -3.702 11.552 -1.364 1.00 98.31 248 SER A CA 1
ATOM 2010 C C . SER A 1 248 ? -3.135 10.829 -0.145 1.00 98.31 248 SER A C 1
ATOM 2012 O O . SER A 1 248 ? -1.945 10.955 0.130 1.00 98.31 248 SER A O 1
ATOM 2014 N N . LEU A 1 249 ? -3.961 10.073 0.586 1.00 98.38 249 LEU A N 1
ATOM 2015 C CA . LEU A 1 249 ? -3.509 9.287 1.733 1.00 98.38 249 LEU A CA 1
ATOM 2016 C C . LEU A 1 249 ? -2.655 8.099 1.294 1.00 98.38 249 LEU A C 1
ATOM 2018 O O . LEU A 1 249 ? -1.693 7.768 1.978 1.00 98.38 249 LEU A O 1
ATOM 2022 N N . LEU A 1 250 ? -2.974 7.491 0.151 1.00 98.12 250 LEU A N 1
ATOM 2023 C CA . LEU A 1 250 ? -2.169 6.417 -0.420 1.00 98.12 250 LEU A CA 1
ATOM 2024 C C . LEU A 1 250 ? -0.797 6.929 -0.882 1.00 98.12 250 LEU A C 1
ATOM 2026 O O . LEU A 1 250 ? 0.220 6.324 -0.564 1.00 98.12 250 LEU A O 1
ATOM 2030 N N . PHE A 1 251 ? -0.749 8.068 -1.581 1.00 97.62 251 PHE A N 1
ATOM 2031 C CA . PHE A 1 251 ? 0.521 8.694 -1.956 1.00 97.62 251 PHE A CA 1
ATOM 2032 C C . PHE A 1 251 ? 1.312 9.137 -0.714 1.00 97.62 251 PHE A C 1
ATOM 2034 O O . PHE A 1 251 ? 2.517 8.925 -0.654 1.00 97.62 251 PHE A O 1
ATOM 2041 N N . HIS A 1 252 ? 0.646 9.677 0.316 1.00 97.19 252 HIS A N 1
ATOM 2042 C CA . HIS A 1 252 ? 1.280 10.001 1.602 1.00 97.19 252 HIS A CA 1
ATOM 2043 C C . HIS A 1 252 ? 1.908 8.761 2.258 1.00 97.19 252 HIS A C 1
ATOM 2045 O O . HIS A 1 252 ? 3.083 8.807 2.611 1.00 97.19 252 HIS A O 1
ATOM 2051 N N . LEU A 1 253 ? 1.163 7.654 2.335 1.00 96.12 253 LEU A N 1
ATOM 2052 C CA . LEU A 1 253 ? 1.612 6.381 2.907 1.00 96.12 253 LEU A CA 1
ATOM 2053 C C . LEU A 1 253 ? 2.805 5.771 2.154 1.00 96.12 253 LEU A C 1
ATOM 2055 O O . LEU A 1 253 ? 3.632 5.103 2.751 1.00 96.12 253 LEU A O 1
ATOM 2059 N N . LEU A 1 254 ? 2.905 5.960 0.840 1.00 94.44 254 LEU A N 1
ATOM 2060 C CA . LEU A 1 254 ? 4.003 5.380 0.057 1.00 94.44 254 LEU A CA 1
ATOM 2061 C C . LEU A 1 254 ? 5.253 6.266 0.012 1.00 94.44 254 LEU A C 1
ATOM 2063 O O . LEU A 1 254 ? 6.331 5.787 -0.333 1.00 94.44 254 LEU A O 1
ATOM 2067 N N . VAL A 1 255 ? 5.130 7.556 0.339 1.00 93.19 255 VAL A N 1
ATOM 2068 C CA . VAL A 1 255 ? 6.268 8.481 0.290 1.00 93.19 255 VAL A CA 1
ATOM 2069 C C . VAL A 1 255 ? 6.866 8.776 1.663 1.00 93.19 255 VAL A C 1
ATOM 2071 O O . VAL A 1 255 ? 8.080 8.918 1.774 1.00 93.19 255 VAL A O 1
ATOM 2074 N N . PHE A 1 256 ? 6.055 8.878 2.713 1.00 91.38 256 PHE A N 1
ATOM 2075 C CA . PHE A 1 256 ? 6.541 9.197 4.059 1.00 91.38 256 PHE A CA 1
ATOM 2076 C C . PHE A 1 256 ? 6.887 7.936 4.859 1.00 91.38 256 PHE A C 1
ATOM 2078 O O . PHE A 1 256 ? 6.497 7.807 6.014 1.00 91.38 256 PHE A O 1
ATOM 2085 N N . GLU A 1 257 ? 7.625 7.009 4.248 1.00 84.75 257 GLU A N 1
ATOM 2086 C CA . GLU A 1 257 ? 7.938 5.707 4.845 1.00 84.75 257 GLU A CA 1
ATOM 2087 C C . GLU A 1 257 ? 8.889 5.821 6.042 1.00 84.75 257 GLU A C 1
ATOM 2089 O O . GLU A 1 257 ? 8.698 5.146 7.058 1.00 84.75 257 GLU A O 1
ATOM 2094 N N . LYS A 1 258 ? 9.918 6.674 5.940 1.00 82.56 258 LYS A N 1
ATOM 2095 C CA . LYS A 1 258 ? 10.923 6.833 6.997 1.00 82.56 258 LYS A CA 1
ATOM 2096 C C . LYS A 1 258 ? 10.569 7.963 7.948 1.00 82.56 258 LYS A C 1
ATOM 2098 O O . LYS A 1 258 ? 10.094 9.023 7.543 1.00 82.56 258 LYS A O 1
ATOM 2103 N N . THR A 1 259 ? 10.926 7.793 9.218 1.00 80.62 259 THR A N 1
ATOM 2104 C CA . THR A 1 259 ? 10.720 8.815 10.256 1.00 80.62 259 THR A CA 1
ATOM 2105 C C . THR A 1 259 ? 11.385 10.150 9.898 1.00 80.62 259 THR A C 1
ATOM 2107 O O . THR A 1 259 ? 10.827 11.211 10.168 1.00 80.62 259 THR A O 1
ATOM 2110 N N . GLU A 1 260 ? 12.551 10.129 9.248 1.00 83.38 260 GLU A N 1
ATOM 2111 C CA . GLU A 1 260 ? 13.260 11.339 8.815 1.00 83.38 260 GLU A CA 1
ATOM 2112 C C . GLU A 1 260 ? 12.553 12.053 7.654 1.00 83.38 260 GLU A C 1
ATOM 2114 O O . GLU A 1 260 ? 12.599 13.281 7.559 1.00 83.38 260 GLU A O 1
ATOM 2119 N N . GLU A 1 261 ? 11.903 11.292 6.772 1.00 81.06 261 GLU A N 1
ATOM 2120 C CA . GLU A 1 261 ? 11.089 11.825 5.678 1.00 81.06 261 GLU A CA 1
ATOM 2121 C C . GLU A 1 261 ? 9.796 12.418 6.241 1.00 81.06 261 GLU A C 1
ATOM 2123 O O . GLU A 1 261 ? 9.446 13.543 5.894 1.00 81.06 261 GLU A O 1
ATOM 2128 N N . ALA A 1 262 ? 9.152 11.721 7.181 1.00 82.25 262 ALA A N 1
ATOM 2129 C CA . ALA A 1 262 ? 7.951 12.177 7.877 1.00 82.25 262 ALA A CA 1
ATOM 2130 C C . ALA A 1 262 ? 8.182 13.412 8.764 1.00 82.25 262 ALA A C 1
ATOM 2132 O O . ALA A 1 262 ? 7.268 14.202 8.977 1.00 82.25 262 ALA A O 1
ATOM 2133 N N . ALA A 1 263 ? 9.413 13.653 9.228 1.00 86.69 263 ALA A N 1
ATOM 2134 C CA . ALA A 1 263 ? 9.754 14.905 9.906 1.00 86.69 263 ALA A CA 1
ATOM 2135 C C . ALA A 1 263 ? 9.543 16.139 9.005 1.00 86.69 263 ALA A C 1
ATOM 2137 O O . ALA A 1 263 ? 9.443 17.266 9.495 1.00 86.69 263 ALA A O 1
ATOM 2138 N N . ARG A 1 264 ? 9.480 15.941 7.682 1.00 84.81 264 ARG A N 1
ATOM 2139 C CA . ARG A 1 264 ? 9.086 16.959 6.713 1.00 84.81 264 ARG A CA 1
ATOM 2140 C C . ARG A 1 264 ? 7.605 16.754 6.400 1.00 84.81 264 ARG A C 1
ATOM 2142 O O . ARG A 1 264 ? 7.200 15.697 5.945 1.00 84.81 264 ARG A O 1
ATOM 2149 N N . HIS A 1 265 ? 6.778 17.776 6.597 1.00 91.06 265 HIS A N 1
ATOM 2150 C CA . HIS A 1 265 ? 5.346 17.684 6.267 1.00 91.06 265 HIS A CA 1
ATOM 2151 C C . HIS A 1 265 ? 5.069 17.801 4.753 1.00 91.06 265 HIS A C 1
ATOM 2153 O O . HIS A 1 265 ? 3.926 17.670 4.311 1.00 91.06 265 HIS A O 1
ATOM 2159 N N . GLU A 1 266 ? 6.114 18.071 3.965 1.00 94.00 266 GLU A N 1
ATOM 2160 C CA . GLU A 1 266 ? 6.083 18.246 2.518 1.00 94.00 266 GLU A CA 1
ATOM 2161 C C . GLU A 1 266 ? 7.342 17.666 1.868 1.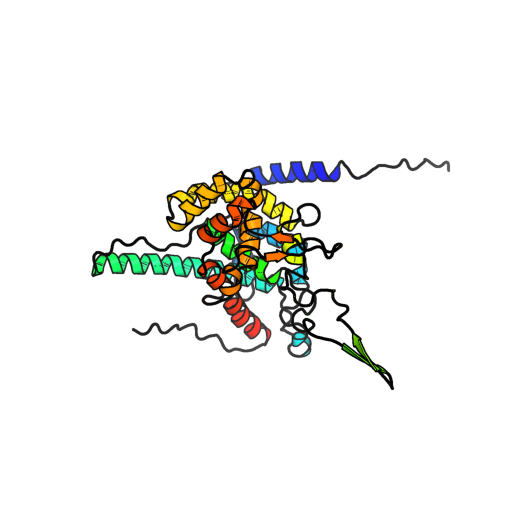00 94.00 266 GLU A C 1
ATOM 2163 O O . GLU A 1 266 ? 8.409 17.569 2.480 1.00 94.00 266 GLU A O 1
ATOM 2168 N N . ILE A 1 267 ? 7.216 17.348 0.586 1.00 93.38 267 ILE A N 1
ATOM 2169 C CA . ILE A 1 267 ? 8.263 16.787 -0.265 1.00 93.38 267 ILE A CA 1
ATOM 2170 C C . ILE A 1 267 ? 8.263 17.487 -1.623 1.00 93.38 267 ILE A C 1
ATOM 2172 O O . ILE A 1 267 ? 7.234 17.974 -2.092 1.00 93.38 267 ILE A O 1
ATOM 2176 N N . LEU A 1 268 ? 9.418 17.516 -2.284 1.00 93.88 268 LEU A N 1
ATOM 2177 C CA . LEU A 1 268 ? 9.509 17.968 -3.668 1.00 93.88 268 LEU A CA 1
ATOM 2178 C C . LEU A 1 268 ? 9.256 16.786 -4.598 1.00 93.88 268 LEU A C 1
ATOM 2180 O O . LEU A 1 268 ? 9.995 15.802 -4.559 1.00 93.88 268 LEU A O 1
ATOM 2184 N N . VAL A 1 269 ? 8.226 16.898 -5.431 1.00 93.69 269 VAL A N 1
ATOM 2185 C CA . VAL A 1 269 ? 7.829 15.842 -6.367 1.00 93.69 269 VAL A CA 1
ATOM 2186 C C . VAL A 1 269 ? 7.785 16.366 -7.789 1.00 93.69 269 VAL A C 1
ATOM 2188 O O . VAL A 1 269 ? 7.323 17.480 -8.045 1.00 93.69 269 VAL A O 1
ATOM 2191 N N . ARG A 1 270 ? 8.235 15.540 -8.730 1.00 92.19 270 ARG A N 1
ATOM 2192 C CA . ARG A 1 270 ? 7.993 15.761 -10.154 1.00 92.19 270 ARG A CA 1
ATOM 2193 C C . ARG A 1 270 ? 6.605 15.231 -10.506 1.00 92.19 270 ARG A C 1
ATOM 2195 O O . ARG A 1 270 ? 6.248 14.121 -10.124 1.00 92.19 270 ARG A O 1
ATOM 2202 N N . THR A 1 271 ? 5.818 16.012 -11.240 1.00 92.62 271 THR A N 1
ATOM 2203 C CA . THR A 1 271 ? 4.396 15.700 -11.499 1.00 92.62 271 THR A CA 1
ATOM 2204 C C . THR A 1 271 ? 4.089 15.284 -12.934 1.00 92.62 271 THR A C 1
ATOM 2206 O O . THR A 1 271 ? 2.940 14.997 -13.256 1.00 92.62 271 THR A O 1
ATOM 2209 N N . SER A 1 272 ? 5.095 15.262 -13.810 1.00 88.81 272 SER A N 1
ATOM 2210 C CA . SER A 1 272 ? 4.947 14.975 -15.239 1.00 88.81 272 SER A CA 1
ATOM 2211 C C . SER A 1 272 ? 6.209 14.307 -15.779 1.00 88.81 272 SER A C 1
ATOM 2213 O O . SER A 1 272 ? 7.321 14.616 -15.345 1.00 88.81 272 SER A O 1
ATOM 2215 N N . PHE A 1 273 ? 6.036 13.396 -16.739 1.00 85.56 273 PHE A N 1
ATOM 2216 C CA . PHE A 1 273 ? 7.151 12.782 -17.465 1.00 85.56 273 PHE A CA 1
ATOM 2217 C C . PHE A 1 273 ? 7.788 13.758 -18.466 1.00 85.56 273 PHE A C 1
ATOM 2219 O O . PHE A 1 273 ? 8.973 13.651 -18.765 1.00 85.56 273 PHE A O 1
ATOM 2226 N N . GLU A 1 274 ? 7.025 14.737 -18.944 1.00 85.81 274 GLU A N 1
ATOM 2227 C CA . GLU A 1 274 ? 7.410 15.705 -19.971 1.00 85.81 274 GLU A CA 1
ATOM 2228 C C . GLU A 1 274 ? 8.169 16.913 -19.406 1.00 85.81 274 GLU A C 1
ATOM 2230 O O . GLU A 1 274 ? 9.024 17.474 -20.085 1.00 85.81 274 GLU A O 1
ATOM 2235 N N . SER A 1 275 ? 7.871 17.318 -18.167 1.00 83.94 275 SER A N 1
ATOM 2236 C CA . SER A 1 275 ? 8.477 18.485 -17.511 1.00 83.94 275 SER A CA 1
ATOM 2237 C C . SER A 1 275 ? 9.391 18.075 -16.364 1.00 83.94 275 SER A C 1
ATOM 2239 O O . SER A 1 275 ? 9.017 17.220 -15.567 1.00 83.94 275 SER A O 1
ATOM 2241 N N . GLU A 1 276 ? 10.551 18.720 -16.229 1.00 82.81 276 GLU A N 1
ATOM 2242 C CA . GLU A 1 276 ? 11.455 18.567 -15.073 1.00 82.81 276 GLU A CA 1
ATOM 2243 C C . GLU A 1 276 ? 11.050 19.428 -13.865 1.00 82.81 276 GLU A C 1
ATOM 2245 O O . GLU A 1 276 ? 11.708 19.400 -12.828 1.00 82.81 276 GLU A O 1
ATOM 2250 N N . SER A 1 277 ? 9.963 20.199 -13.972 1.00 86.94 277 SER A N 1
ATOM 2251 C CA . SER A 1 277 ? 9.465 21.024 -12.871 1.00 86.94 277 SER A CA 1
ATOM 2252 C C . SER A 1 277 ? 9.078 20.173 -11.660 1.00 86.94 277 SER A C 1
ATOM 2254 O O . SER A 1 277 ? 8.259 19.255 -11.776 1.00 86.94 277 SER A O 1
ATOM 2256 N N . VAL A 1 278 ? 9.594 20.549 -10.493 1.00 92.12 278 VAL A N 1
ATOM 2257 C CA . VAL A 1 278 ? 9.210 19.977 -9.200 1.00 92.12 278 VAL A CA 1
ATOM 2258 C C . VAL A 1 278 ? 8.270 20.912 -8.452 1.00 92.12 278 VAL A C 1
ATOM 2260 O O . VAL A 1 278 ? 8.371 22.136 -8.556 1.00 92.12 278 VAL A O 1
ATOM 2263 N N . VAL A 1 279 ? 7.353 20.335 -7.682 1.00 93.88 279 VAL A N 1
ATOM 2264 C CA . VAL A 1 279 ? 6.409 21.071 -6.837 1.00 93.88 279 VAL A CA 1
ATOM 2265 C C . VAL A 1 279 ? 6.503 20.586 -5.397 1.00 93.88 279 VAL A C 1
ATOM 2267 O O . VAL A 1 279 ? 6.754 19.407 -5.149 1.00 93.88 279 VAL A O 1
ATOM 2270 N N . ALA A 1 280 ? 6.268 21.489 -4.445 1.00 95.31 280 ALA A N 1
ATOM 2271 C CA . ALA A 1 280 ? 6.105 21.125 -3.044 1.00 95.31 280 ALA A CA 1
ATOM 2272 C C . ALA A 1 280 ? 4.723 20.490 -2.835 1.00 95.31 280 ALA A C 1
ATOM 2274 O O . ALA A 1 280 ? 3.685 21.163 -2.931 1.00 95.31 280 ALA A O 1
ATOM 2275 N N . TRP A 1 281 ? 4.716 19.188 -2.570 1.00 96.38 281 TRP A N 1
ATOM 2276 C CA . TRP A 1 281 ? 3.522 18.403 -2.301 1.00 96.38 281 TRP A CA 1
ATOM 2277 C C . TRP A 1 281 ? 3.437 18.028 -0.822 1.00 96.38 281 TRP A C 1
ATOM 2279 O O . TRP A 1 281 ? 4.433 17.663 -0.202 1.00 96.38 281 TRP A O 1
ATOM 2289 N N . GLY A 1 282 ? 2.227 18.094 -0.277 1.00 96.44 282 GLY A N 1
ATOM 2290 C CA . GLY A 1 282 ? 1.877 17.622 1.057 1.00 96.44 282 GLY A CA 1
ATOM 2291 C C . GLY A 1 282 ? 0.405 17.218 1.088 1.00 96.44 282 GLY A C 1
ATOM 2292 O O . GLY A 1 282 ? -0.329 17.455 0.124 1.00 96.44 282 GLY A O 1
ATOM 2293 N N . LEU A 1 283 ? -0.026 16.611 2.193 1.00 97.31 283 LEU A N 1
ATOM 2294 C CA . LEU A 1 283 ? -1.382 16.087 2.333 1.00 97.31 283 LEU A CA 1
ATOM 2295 C C . LEU A 1 283 ? -2.414 17.225 2.406 1.00 97.31 283 LEU A C 1
ATOM 2297 O O . LEU A 1 283 ? -2.508 17.916 3.416 1.00 97.31 283 LEU A O 1
ATOM 2301 N N . GLY A 1 284 ? -3.204 17.394 1.345 1.00 96.19 284 GLY A N 1
ATOM 2302 C CA . GLY A 1 284 ? -4.300 18.364 1.283 1.00 96.19 284 GLY A CA 1
ATOM 2303 C C . GLY A 1 284 ? -3.892 19.807 0.925 1.00 96.19 284 GLY A C 1
ATOM 2304 O O . GLY A 1 284 ? -2.807 20.044 0.376 1.00 96.19 284 GLY A O 1
ATOM 2305 N N . PRO A 1 285 ? -4.789 20.784 1.178 1.00 95.88 285 PRO A N 1
ATOM 2306 C CA . PRO A 1 285 ? -4.573 22.205 0.901 1.00 95.88 285 PRO A CA 1
ATOM 2307 C C . PRO A 1 285 ? -3.349 22.759 1.629 1.00 95.88 285 PRO A C 1
ATOM 2309 O O . PRO A 1 285 ? -3.068 22.352 2.753 1.00 95.88 285 PRO A O 1
ATOM 2312 N N . GLN A 1 286 ? -2.632 23.698 1.003 1.00 95.44 286 GLN A N 1
ATOM 2313 C CA . GLN A 1 286 ? -1.338 24.195 1.493 1.00 95.44 286 GLN A CA 1
ATOM 2314 C C . GLN A 1 286 ? -1.382 24.717 2.937 1.00 95.44 286 GLN A C 1
ATOM 2316 O O . GLN A 1 286 ? -0.456 24.472 3.703 1.00 95.44 286 GLN A O 1
ATOM 2321 N N . ASP A 1 287 ? -2.465 25.389 3.313 1.00 95.94 287 ASP A N 1
ATOM 2322 C CA . ASP A 1 287 ? -2.713 25.931 4.649 1.00 95.94 287 ASP A CA 1
ATOM 2323 C C . ASP A 1 287 ? -2.961 24.857 5.720 1.00 95.94 287 ASP A C 1
ATOM 2325 O O . ASP A 1 287 ? -2.765 25.126 6.900 1.00 95.94 287 ASP A O 1
ATOM 2329 N N . LEU A 1 288 ? -3.330 23.634 5.324 1.00 96.44 288 LEU A N 1
ATOM 2330 C CA . LEU A 1 288 ? -3.668 22.533 6.233 1.00 96.44 288 LEU A CA 1
ATOM 2331 C C . LEU A 1 288 ? -2.629 21.405 6.261 1.00 96.44 288 LEU A C 1
ATOM 2333 O O . LEU A 1 288 ? -2.736 20.514 7.103 1.00 96.44 288 LEU A O 1
ATOM 2337 N N . ARG A 1 289 ? -1.623 21.415 5.375 1.00 96.12 289 ARG A N 1
ATOM 2338 C CA . ARG A 1 289 ? -0.681 20.290 5.186 1.00 96.12 289 ARG A CA 1
ATOM 2339 C C . ARG A 1 289 ? -0.018 19.817 6.471 1.00 96.12 289 ARG A C 1
ATOM 2341 O O . ARG A 1 289 ? 0.045 18.616 6.712 1.00 96.12 289 ARG A O 1
ATOM 2348 N N . SER A 1 290 ? 0.457 20.748 7.298 1.00 96.19 290 SER A N 1
ATOM 2349 C CA . SER A 1 290 ? 1.127 20.416 8.561 1.00 96.19 290 SER A CA 1
ATOM 2350 C C . SER A 1 290 ? 0.176 19.732 9.543 1.00 96.19 290 SER A C 1
ATOM 2352 O O . SER A 1 290 ? 0.523 18.699 10.109 1.00 96.19 290 SER A O 1
ATOM 2354 N N . GLU A 1 291 ? -1.023 20.288 9.736 1.00 97.19 291 GLU A N 1
ATOM 2355 C CA . GLU A 1 291 ? -2.023 19.744 10.661 1.00 97.19 291 GLU A CA 1
ATOM 2356 C C . GLU A 1 291 ? -2.543 18.386 10.171 1.00 97.19 291 GLU A C 1
ATOM 2358 O O . GLU A 1 291 ? -2.615 17.433 10.945 1.00 97.19 291 GLU A O 1
ATOM 2363 N N . LEU A 1 292 ? -2.846 18.268 8.872 1.00 97.75 292 LEU A N 1
ATOM 2364 C CA . LEU A 1 292 ? -3.294 17.019 8.253 1.00 97.75 292 LEU A CA 1
ATOM 2365 C C . LEU A 1 292 ? -2.220 15.934 8.340 1.00 97.75 292 LEU A C 1
ATOM 2367 O O . LEU A 1 292 ? -2.536 14.802 8.697 1.00 97.75 292 LEU A O 1
ATOM 2371 N N . HIS A 1 293 ? -0.959 16.273 8.054 1.00 97.00 293 HIS A N 1
ATOM 2372 C CA . HIS A 1 293 ? 0.158 15.344 8.186 1.00 97.00 293 HIS A CA 1
ATOM 2373 C C . HIS A 1 293 ? 0.283 14.841 9.627 1.00 97.00 293 HIS A C 1
ATOM 2375 O O . HIS A 1 293 ? 0.339 13.636 9.835 1.00 97.00 293 HIS A O 1
ATOM 2381 N N . GLN A 1 294 ? 0.300 15.735 10.619 1.00 95.88 294 GLN A N 1
ATOM 2382 C CA . GLN A 1 294 ? 0.477 15.357 12.025 1.00 95.88 294 GLN A CA 1
ATOM 2383 C C . GLN A 1 294 ? -0.693 14.534 12.568 1.00 95.88 294 GLN A C 1
ATOM 2385 O O . GLN A 1 294 ? -0.483 13.599 13.335 1.00 95.88 294 GLN A O 1
ATOM 2390 N N . ALA A 1 295 ? -1.920 14.866 12.164 1.00 96.50 295 ALA A N 1
ATOM 2391 C CA . ALA A 1 295 ? -3.102 14.119 12.571 1.00 96.50 295 ALA A CA 1
ATOM 2392 C C . ALA A 1 295 ? -3.185 12.745 11.890 1.00 96.50 295 ALA A C 1
ATOM 2394 O O . ALA A 1 295 ? -3.717 11.804 12.476 1.00 96.50 295 ALA A O 1
ATOM 2395 N N . TRP A 1 296 ? -2.676 12.620 10.659 1.00 96.12 296 TRP A N 1
ATOM 2396 C CA . TRP A 1 296 ? -2.703 11.359 9.930 1.00 96.12 296 TRP A CA 1
ATOM 2397 C C . TRP A 1 296 ? -1.516 10.462 10.254 1.00 96.12 296 TRP A C 1
ATOM 2399 O O . TRP A 1 296 ? -1.737 9.294 10.535 1.00 96.12 296 TRP A O 1
ATOM 2409 N N . TYR A 1 297 ? -0.276 10.943 10.188 1.00 95.00 297 TYR A N 1
ATOM 2410 C CA . TYR A 1 297 ? 0.920 10.099 10.175 1.00 95.00 297 TYR A CA 1
ATOM 2411 C C . TYR A 1 297 ? 1.025 9.205 11.418 1.00 95.00 297 TYR A C 1
ATOM 2413 O O . TYR A 1 297 ? 1.063 9.673 12.553 1.00 95.00 297 TYR A O 1
ATOM 2421 N N . GLN A 1 298 ? 1.098 7.896 11.177 1.00 92.62 298 GLN A N 1
ATOM 2422 C CA . GLN A 1 298 ? 1.296 6.871 12.196 1.00 92.62 298 GLN A CA 1
ATOM 2423 C C . GLN A 1 298 ? 2.304 5.840 11.657 1.00 92.62 298 GLN A C 1
ATOM 2425 O O . GLN A 1 298 ? 2.001 5.190 10.650 1.00 92.62 298 GLN A O 1
ATOM 2430 N N . PRO A 1 299 ? 3.481 5.657 12.292 1.00 91.19 299 PRO A N 1
ATOM 2431 C CA . PRO A 1 299 ? 4.541 4.781 11.779 1.00 91.19 299 PRO A CA 1
ATOM 2432 C C . PRO A 1 299 ? 4.091 3.342 11.506 1.00 91.19 299 PRO A C 1
ATOM 2434 O O . PRO A 1 299 ? 4.483 2.752 10.501 1.00 91.19 299 PRO A O 1
ATOM 2437 N N . PHE A 1 300 ? 3.181 2.811 12.332 1.00 92.50 300 PHE A N 1
ATOM 2438 C CA . PHE A 1 300 ? 2.754 1.415 12.239 1.00 92.50 300 PHE A CA 1
ATOM 2439 C C . PHE A 1 300 ? 2.136 1.046 10.878 1.00 92.50 300 PHE A C 1
ATOM 2441 O O . PHE A 1 300 ? 2.192 -0.114 10.475 1.00 92.50 300 PHE A O 1
ATOM 2448 N N . ARG A 1 301 ? 1.539 2.012 10.159 1.00 95.00 301 ARG A N 1
ATOM 2449 C CA . ARG A 1 301 ? 0.931 1.759 8.841 1.00 95.00 301 ARG A CA 1
ATOM 2450 C C . ARG A 1 301 ? 1.986 1.390 7.799 1.00 95.00 301 ARG A C 1
ATOM 2452 O O . ARG A 1 301 ? 1.737 0.520 6.973 1.00 95.00 301 ARG A O 1
ATOM 2459 N N . HIS A 1 302 ? 3.167 2.000 7.893 1.00 92.06 302 HIS A N 1
ATOM 2460 C CA . HIS A 1 302 ? 4.336 1.669 7.078 1.00 92.06 302 HIS A CA 1
ATOM 2461 C C . HIS A 1 302 ? 5.022 0.399 7.586 1.00 92.06 302 HIS A C 1
ATOM 2463 O O . HIS A 1 302 ? 5.448 -0.430 6.785 1.00 92.06 302 HIS A O 1
ATOM 2469 N N . ASP A 1 303 ? 5.081 0.208 8.912 1.00 92.25 303 ASP A N 1
ATOM 2470 C CA . ASP A 1 303 ? 5.650 -1.005 9.508 1.00 92.25 303 ASP A CA 1
ATOM 2471 C C . ASP A 1 303 ? 4.988 -2.280 9.016 1.00 92.25 303 ASP A C 1
ATOM 2473 O O . ASP A 1 303 ? 5.694 -3.260 8.814 1.00 92.25 303 ASP A O 1
ATOM 2477 N N . ILE A 1 304 ? 3.672 -2.263 8.797 1.00 94.25 304 ILE A N 1
ATOM 2478 C CA . ILE A 1 304 ? 2.939 -3.421 8.276 1.00 94.25 304 ILE A CA 1
ATOM 2479 C C . ILE A 1 304 ? 3.279 -3.705 6.803 1.00 94.25 304 ILE A C 1
ATOM 2481 O O . ILE A 1 304 ? 3.193 -4.848 6.363 1.00 94.25 304 ILE A O 1
ATOM 2485 N N . ILE A 1 305 ? 3.655 -2.690 6.022 1.00 94.62 305 ILE A N 1
ATOM 2486 C CA . ILE A 1 305 ? 3.969 -2.861 4.599 1.00 94.62 305 ILE A CA 1
ATOM 2487 C C . ILE A 1 305 ? 5.422 -3.305 4.435 1.00 94.62 305 ILE A C 1
ATOM 2489 O O . ILE A 1 305 ? 5.653 -4.424 3.986 1.00 94.62 305 ILE A O 1
ATOM 2493 N N . GLY A 1 306 ? 6.374 -2.447 4.818 1.00 87.25 306 GLY A N 1
ATOM 2494 C CA . GLY A 1 306 ? 7.783 -2.566 4.424 1.00 87.25 306 GLY A CA 1
ATOM 2495 C C . GLY A 1 306 ? 8.798 -2.624 5.570 1.00 87.25 306 GLY A C 1
ATOM 2496 O O . GLY A 1 306 ? 9.895 -3.132 5.358 1.00 87.25 306 GLY A O 1
ATOM 2497 N N . ASN A 1 307 ? 8.448 -2.194 6.793 1.00 82.00 307 ASN A N 1
ATOM 2498 C CA . ASN A 1 307 ? 9.419 -2.066 7.896 1.00 82.00 307 ASN A CA 1
ATOM 2499 C C . ASN A 1 307 ? 9.326 -3.191 8.951 1.00 82.00 307 ASN A C 1
ATOM 2501 O O . ASN A 1 307 ? 9.710 -4.332 8.699 1.00 82.00 307 ASN A O 1
ATOM 2505 N N . THR A 1 308 ? 8.882 -2.889 10.176 1.00 79.12 308 THR A N 1
ATOM 2506 C CA . THR A 1 308 ? 9.035 -3.805 11.325 1.00 79.12 308 THR A CA 1
ATOM 2507 C C . THR A 1 308 ? 8.179 -5.074 11.222 1.00 79.12 308 THR A C 1
ATOM 2509 O O . THR A 1 308 ? 8.621 -6.164 11.587 1.00 79.12 308 THR A O 1
ATOM 2512 N N . LEU A 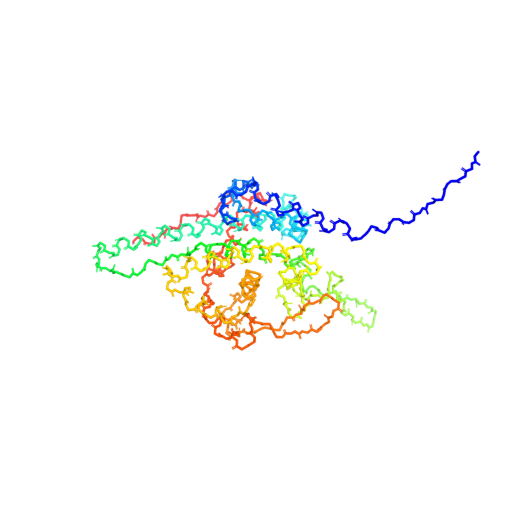1 309 ? 6.945 -4.941 10.738 1.00 79.69 309 LEU A N 1
ATOM 2513 C CA . LEU A 1 309 ? 5.978 -6.021 10.532 1.00 79.69 309 LEU A CA 1
ATOM 2514 C C . LEU A 1 309 ? 5.742 -6.198 9.028 1.00 79.69 309 LEU A C 1
ATOM 2516 O O . LEU A 1 309 ? 4.611 -6.170 8.566 1.00 79.69 309 LEU A O 1
ATOM 2520 N N . SER A 1 310 ? 6.830 -6.323 8.271 1.00 92.00 310 SER A N 1
ATOM 2521 C CA . SER A 1 310 ? 6.823 -6.188 6.814 1.00 92.00 310 SER A CA 1
ATOM 2522 C C . SER A 1 310 ? 6.095 -7.335 6.105 1.00 92.00 310 SER A C 1
ATOM 2524 O O . SER A 1 310 ? 6.579 -8.470 6.047 1.00 92.00 310 SER A O 1
ATOM 2526 N N . ALA A 1 311 ? 4.919 -7.028 5.552 1.00 95.75 311 ALA A N 1
ATOM 2527 C CA . ALA A 1 311 ? 4.194 -7.910 4.649 1.00 95.75 311 ALA A CA 1
ATOM 2528 C C . ALA A 1 311 ? 4.986 -8.186 3.364 1.00 95.75 311 ALA A C 1
ATOM 2530 O O . ALA A 1 311 ? 4.947 -9.315 2.876 1.00 95.75 311 ALA A O 1
ATOM 2531 N N . ASP A 1 312 ? 5.718 -7.182 2.871 1.00 95.75 312 ASP A N 1
ATOM 2532 C CA . ASP A 1 312 ? 6.649 -7.296 1.745 1.00 95.75 312 ASP A CA 1
ATOM 2533 C C . ASP A 1 312 ? 7.693 -8.384 2.033 1.00 95.75 312 ASP A C 1
ATOM 2535 O O . ASP A 1 312 ? 7.753 -9.403 1.343 1.00 95.75 312 ASP A O 1
ATOM 2539 N N . LEU A 1 313 ? 8.413 -8.264 3.154 1.00 93.50 313 LEU A N 1
ATOM 2540 C CA . LEU A 1 313 ? 9.441 -9.225 3.544 1.00 93.50 313 LEU A CA 1
ATOM 2541 C C . LEU A 1 313 ? 8.876 -10.637 3.734 1.00 93.50 313 LEU A C 1
ATOM 2543 O O . LEU A 1 313 ? 9.532 -11.616 3.382 1.00 93.50 313 LEU A O 1
ATOM 2547 N N . VAL A 1 314 ? 7.682 -10.769 4.315 1.00 93.62 314 VAL A N 1
ATOM 2548 C CA . VAL A 1 314 ? 7.052 -12.080 4.521 1.00 93.62 314 VAL A CA 1
ATOM 2549 C C . VAL A 1 314 ? 6.682 -12.737 3.190 1.00 93.62 314 VAL A C 1
ATOM 2551 O O . VAL A 1 314 ? 6.946 -13.931 3.032 1.00 93.62 314 VAL A O 1
ATOM 2554 N N . ASP A 1 315 ? 6.102 -11.994 2.239 1.00 95.19 315 ASP A N 1
ATOM 2555 C CA . ASP A 1 315 ? 5.839 -12.523 0.896 1.00 95.19 315 ASP A CA 1
ATOM 2556 C C . ASP A 1 315 ? 7.146 -12.904 0.201 1.00 95.19 315 ASP A C 1
ATOM 2558 O O . ASP A 1 315 ? 7.293 -14.048 -0.225 1.00 95.19 315 ASP A O 1
ATOM 2562 N N . TYR A 1 316 ? 8.114 -11.985 0.184 1.00 89.19 316 TYR A N 1
ATOM 2563 C CA . TYR A 1 316 ? 9.439 -12.175 -0.398 1.00 89.19 316 TYR A CA 1
ATOM 2564 C C . TYR A 1 316 ? 10.112 -13.452 0.120 1.00 89.19 316 TYR A C 1
ATOM 2566 O O . TYR A 1 316 ? 10.508 -14.316 -0.660 1.00 89.19 316 TYR A O 1
ATOM 2574 N N . LEU A 1 317 ? 10.190 -13.634 1.444 1.00 90.69 317 LEU A N 1
ATOM 2575 C CA . LEU A 1 317 ? 10.844 -14.797 2.051 1.00 90.69 317 LEU A CA 1
ATOM 2576 C C . LEU A 1 317 ? 10.181 -16.119 1.665 1.00 90.69 317 LEU A C 1
ATOM 2578 O O . LEU A 1 317 ? 10.869 -17.129 1.535 1.00 90.69 317 LEU A O 1
ATOM 2582 N N . LEU A 1 318 ? 8.862 -16.139 1.506 1.00 91.38 318 LEU A N 1
ATOM 2583 C CA . LEU A 1 318 ? 8.137 -17.344 1.123 1.00 91.38 318 LEU A CA 1
ATOM 2584 C C . LEU A 1 318 ? 8.251 -17.613 -0.382 1.00 91.38 318 LEU A C 1
ATOM 2586 O O . LEU A 1 318 ? 8.649 -18.708 -0.793 1.00 91.38 318 LEU A O 1
ATOM 2590 N N . ARG A 1 319 ? 7.947 -16.601 -1.197 1.00 93.25 319 ARG A N 1
ATOM 2591 C CA . ARG A 1 319 ? 7.869 -16.698 -2.654 1.00 93.25 319 ARG A CA 1
ATOM 2592 C C . ARG A 1 319 ? 9.229 -16.972 -3.273 1.00 93.25 319 ARG A C 1
ATOM 2594 O O . ARG A 1 319 ? 9.355 -17.898 -4.076 1.00 93.25 319 ARG A O 1
ATOM 2601 N N . ASP A 1 320 ? 10.264 -16.249 -2.860 1.00 92.56 320 ASP A N 1
ATOM 2602 C CA . ASP A 1 320 ? 11.607 -16.433 -3.402 1.00 92.56 320 ASP A CA 1
ATOM 2603 C C . ASP A 1 320 ? 12.146 -17.822 -3.092 1.00 92.56 320 ASP A C 1
ATOM 2605 O O . ASP A 1 320 ? 12.691 -18.487 -3.970 1.00 92.56 320 ASP A O 1
ATOM 2609 N N . LEU A 1 321 ? 11.990 -18.298 -1.854 1.00 89.81 321 LEU A N 1
ATOM 2610 C CA . LEU A 1 321 ? 12.510 -19.607 -1.463 1.00 89.81 321 LEU A CA 1
ATOM 2611 C C . LEU A 1 321 ? 11.840 -20.732 -2.252 1.00 89.81 321 LEU A C 1
ATOM 2613 O O . LEU A 1 321 ? 12.545 -21.599 -2.780 1.00 89.81 321 LEU A O 1
ATOM 2617 N N . GLN A 1 322 ? 10.516 -20.666 -2.414 1.00 89.69 322 GLN A N 1
ATOM 2618 C CA . GLN A 1 322 ? 9.765 -21.591 -3.259 1.00 89.69 322 GLN A CA 1
ATOM 2619 C C . GLN A 1 322 ? 10.279 -21.567 -4.704 1.00 89.69 322 GLN A C 1
ATOM 2621 O O . GLN A 1 322 ? 10.521 -22.616 -5.304 1.00 89.69 322 GLN A O 1
ATOM 2626 N N . ARG A 1 323 ? 10.518 -20.374 -5.256 1.00 90.19 323 ARG A N 1
ATOM 2627 C CA . ARG A 1 323 ? 10.924 -20.179 -6.655 1.00 90.19 323 ARG A CA 1
ATOM 2628 C C . ARG A 1 323 ? 12.405 -20.451 -6.913 1.00 90.19 323 ARG A C 1
ATOM 2630 O O . ARG A 1 323 ? 12.773 -20.756 -8.042 1.00 90.19 323 ARG A O 1
ATOM 2637 N N . LEU A 1 324 ? 13.242 -20.430 -5.882 1.00 90.00 324 LEU A N 1
ATOM 2638 C CA . LEU A 1 324 ? 14.652 -20.824 -5.932 1.00 90.00 324 LEU A CA 1
ATOM 2639 C C . LEU A 1 324 ? 14.867 -22.323 -5.660 1.00 90.00 324 LEU A C 1
ATOM 2641 O O . LEU A 1 324 ? 16.012 -22.776 -5.640 1.00 90.00 324 LEU A O 1
ATOM 2645 N N . GLY A 1 325 ? 13.801 -23.097 -5.418 1.00 83.25 325 GLY A N 1
ATOM 2646 C CA . GLY A 1 325 ? 13.899 -24.522 -5.086 1.00 83.25 325 GLY A CA 1
ATOM 2647 C C . GLY A 1 325 ? 14.540 -24.785 -3.719 1.00 83.25 325 GLY A C 1
ATOM 2648 O O . GLY A 1 325 ? 15.121 -25.848 -3.494 1.00 83.25 325 GLY A O 1
ATOM 2649 N N . LYS A 1 326 ? 14.475 -23.815 -2.798 1.00 79.88 326 LYS A N 1
ATOM 2650 C CA . LYS A 1 326 ? 15.026 -23.933 -1.445 1.00 79.88 326 LYS A CA 1
ATOM 2651 C C . LYS A 1 326 ? 13.930 -24.381 -0.482 1.00 79.88 326 LYS A C 1
ATOM 2653 O O . LYS A 1 326 ? 12.958 -23.679 -0.259 1.00 79.88 326 LYS A O 1
ATOM 2658 N N . SER A 1 327 ? 14.132 -25.524 0.169 1.00 66.62 327 SER A N 1
ATOM 2659 C CA . SER A 1 327 ? 13.158 -26.137 1.089 1.00 66.62 327 SER A CA 1
ATOM 2660 C C . SER A 1 327 ? 13.203 -25.603 2.529 1.00 66.62 327 SER A C 1
ATOM 2662 O O . SER A 1 327 ? 12.692 -26.249 3.446 1.00 66.62 327 SER A O 1
ATOM 2664 N N . ARG A 1 328 ? 13.878 -24.474 2.783 1.00 63.03 328 ARG A N 1
ATOM 2665 C CA . ARG A 1 328 ? 13.935 -23.896 4.132 1.00 63.03 328 ARG A CA 1
ATOM 2666 C C . ARG A 1 328 ? 12.684 -23.063 4.363 1.00 63.03 328 ARG A C 1
ATOM 2668 O O . ARG A 1 328 ? 12.637 -21.919 3.940 1.00 63.03 328 ARG A O 1
ATOM 2675 N N . ASN A 1 329 ? 11.709 -23.614 5.070 1.00 58.78 329 ASN A N 1
ATOM 2676 C CA . ASN A 1 329 ? 10.626 -22.795 5.601 1.00 58.78 329 ASN A CA 1
ATOM 2677 C C . ASN A 1 329 ? 11.196 -21.849 6.669 1.00 58.78 329 ASN A C 1
ATOM 2679 O O . ASN A 1 329 ? 11.998 -22.303 7.496 1.00 58.78 329 ASN A O 1
ATOM 2683 N N . PRO A 1 330 ? 10.805 -20.564 6.686 1.00 59.31 330 PRO A N 1
ATOM 2684 C CA . PRO A 1 330 ? 11.081 -19.702 7.826 1.00 59.31 330 PRO A CA 1
ATOM 2685 C C . PRO A 1 330 ? 10.531 -20.364 9.098 1.00 59.31 330 PRO A C 1
ATOM 2687 O O . PRO A 1 330 ? 9.450 -20.958 9.077 1.00 59.31 330 PRO A O 1
ATOM 2690 N N . ASP A 1 331 ? 11.284 -20.327 10.200 1.00 58.34 331 ASP A N 1
ATOM 2691 C CA . ASP A 1 331 ? 10.787 -20.860 11.470 1.00 58.34 331 ASP A CA 1
ATOM 2692 C C . ASP A 1 331 ? 9.735 -19.899 12.036 1.00 58.34 331 ASP A C 1
ATOM 2694 O O . ASP A 1 331 ? 10.043 -18.946 12.748 1.00 58.34 331 ASP A O 1
ATOM 2698 N N . TRP A 1 332 ? 8.473 -20.149 11.690 1.00 58.56 332 TRP A N 1
ATOM 2699 C CA . TRP A 1 332 ? 7.321 -19.380 12.164 1.00 58.56 332 TRP A CA 1
ATOM 2700 C C . TRP A 1 332 ? 7.006 -19.614 13.642 1.00 58.56 332 TRP A C 1
ATOM 2702 O O . TRP A 1 332 ? 6.072 -19.006 14.172 1.00 58.56 332 TRP A O 1
ATOM 2712 N N . LYS A 1 333 ? 7.754 -20.484 14.341 1.00 49.25 333 LYS A N 1
ATOM 2713 C CA . LYS A 1 333 ? 7.671 -20.581 15.797 1.00 49.25 333 LYS A CA 1
ATOM 2714 C C . LYS A 1 333 ? 8.335 -19.347 16.392 1.00 49.25 333 LYS A C 1
ATOM 2716 O O . LYS A 1 333 ? 9.447 -19.401 16.912 1.00 49.25 333 LYS A O 1
ATOM 2721 N N . ILE A 1 334 ? 7.600 -18.240 16.385 1.00 45.78 334 ILE A N 1
ATOM 2722 C CA . ILE A 1 334 ? 7.835 -17.123 17.289 1.00 45.78 334 ILE A CA 1
ATOM 2723 C C . ILE A 1 334 ? 7.698 -17.704 18.699 1.00 45.78 334 ILE A C 1
ATOM 2725 O O . ILE A 1 334 ? 6.599 -17.841 19.238 1.00 45.78 334 ILE A O 1
ATOM 2729 N N . ARG A 1 335 ? 8.821 -18.126 19.287 1.00 39.06 335 ARG A N 1
ATOM 2730 C CA . ARG A 1 335 ? 8.894 -18.430 20.711 1.00 39.06 335 ARG A CA 1
ATOM 2731 C C . ARG A 1 335 ? 8.739 -17.099 21.427 1.00 39.06 335 ARG A C 1
ATOM 2733 O O . ARG A 1 335 ? 9.717 -16.396 21.661 1.00 39.06 335 ARG A O 1
ATOM 2740 N N . LEU A 1 336 ? 7.499 -16.741 21.737 1.00 41.06 336 LEU A N 1
ATOM 2741 C CA . LEU A 1 336 ? 7.237 -15.749 22.764 1.00 41.06 336 LEU A CA 1
ATOM 2742 C C . LEU A 1 336 ? 7.919 -16.277 24.027 1.00 41.06 336 LEU A C 1
ATOM 2744 O O . LEU A 1 336 ? 7.624 -17.393 24.460 1.00 41.06 336 LEU A O 1
ATOM 2748 N N . LEU A 1 337 ? 8.897 -15.527 24.537 1.00 36.28 337 LEU A N 1
ATOM 2749 C CA . LEU A 1 337 ? 9.502 -15.806 25.833 1.00 36.28 337 LEU A CA 1
ATOM 2750 C C . LEU A 1 337 ? 8.350 -15.891 26.844 1.00 36.28 337 LEU A C 1
ATOM 2752 O O . LEU A 1 337 ? 7.602 -14.927 27.009 1.00 36.28 337 LEU A O 1
ATOM 2756 N N . THR A 1 338 ? 8.158 -17.091 27.389 1.00 37.41 338 THR A N 1
ATOM 2757 C CA . THR A 1 338 ? 7.142 -17.425 28.395 1.00 37.41 338 THR A CA 1
ATOM 2758 C C . THR A 1 338 ? 7.362 -16.674 29.688 1.00 37.41 338 THR A C 1
ATOM 2760 O O . THR A 1 338 ? 8.548 -16.586 30.085 1.00 37.41 338 THR A O 1
#